Protein AF-A0A8S4AFU6-F1 (afdb_monomer_lite)

Foldseek 3Di:
DDDDWDQDPVRHTDDDDDDFQFADDADPLQPPQWDWPPHRTAFIKIAGNLDDPVVPPDPDDDDDDDDDDDDDDDDPPPPPDGQMWTQHPVRYIPDHGDQHPPLWDFADPQPQADPQKDWAFPPHGTRFGKIFIDGNDPQWFKFFADPVDDLVVVQVQLADATDTDGIWGQHSVSATPPRNNRIDIHRHDDPQQPVLDQDLSCCGVNNPHSVPSDDPVSNPDD

pLDDT: mean 82.72, std 18.64, range [31.73, 98.25]

Organism: NCBI:txid238744

Secondary structure (DSSP, 8-state):
-PPPP-B-TTSPBPPPP-PPPBPPPPPGGGTTSEEESBTBBTT-EEEE----GGGGS----------------------S--SEEEB-TTS-BSS-----TT---BPPPP-S--TTEEEE-TT-SBTT-EEEEEESSTTEEEEE--TT--HHHHHH-TT--PPB--EEEE-TTS-EES-GGGEEEEE---TTTTSSS--TTT-SGGGGGGGGTS-TTTS---

Structure (mmCIF, N/CA/C/O backbone):
data_AF-A0A8S4AFU6-F1
#
_entry.id   AF-A0A8S4AFU6-F1
#
loop_
_atom_site.group_PDB
_atom_site.id
_atom_site.type_symbol
_atom_site.label_atom_id
_atom_site.label_alt_id
_atom_site.label_comp_id
_atom_site.label_asym_id
_atom_site.label_entity_id
_atom_site.label_seq_id
_atom_site.pdbx_PDB_ins_code
_atom_site.Cartn_x
_atom_site.Cartn_y
_atom_site.Cartn_z
_atom_site.occupancy
_atom_site.B_iso_or_equiv
_atom_site.auth_seq_id
_atom_site.auth_comp_id
_atom_site.auth_asym_id
_atom_site.auth_atom_id
_atom_site.pdbx_PDB_model_num
ATOM 1 N N . ARG A 1 1 ? -23.033 -16.352 -12.902 1.00 52.47 1 ARG A N 1
ATOM 2 C CA . ARG A 1 1 ? -21.684 -16.401 -13.514 1.00 52.47 1 ARG A CA 1
ATOM 3 C C . ARG A 1 1 ? -21.626 -17.709 -14.295 1.00 52.47 1 ARG A C 1
ATOM 5 O O . ARG A 1 1 ? -21.849 -18.740 -13.679 1.00 52.47 1 ARG A O 1
ATOM 12 N N . ALA A 1 2 ? -21.491 -17.667 -15.620 1.00 45.56 2 ALA A N 1
ATOM 13 C CA . ALA A 1 2 ? -21.389 -18.871 -16.446 1.00 45.56 2 ALA A CA 1
ATOM 14 C C . ALA A 1 2 ? -19.908 -19.249 -16.570 1.00 45.56 2 ALA A C 1
ATOM 16 O O . ALA A 1 2 ? -19.099 -18.386 -16.909 1.00 45.56 2 ALA A O 1
ATOM 17 N N . PHE A 1 3 ? -19.552 -20.496 -16.259 1.00 60.53 3 PHE A N 1
ATOM 18 C CA . PHE A 1 3 ? -18.209 -21.009 -16.522 1.00 60.53 3 PHE A CA 1
ATOM 19 C C . PHE A 1 3 ? -18.039 -21.157 -18.037 1.00 60.53 3 PHE A C 1
ATOM 21 O O . PHE A 1 3 ? -18.798 -21.882 -18.677 1.00 60.53 3 PHE A O 1
ATOM 28 N N . LYS A 1 4 ? -17.063 -20.449 -18.612 1.00 63.53 4 LYS A N 1
ATOM 29 C CA . LYS A 1 4 ? -16.625 -20.655 -19.995 1.00 63.53 4 LYS A CA 1
ATOM 30 C C . LYS A 1 4 ? -15.391 -21.548 -19.947 1.00 63.53 4 LYS A C 1
ATOM 32 O O . LYS A 1 4 ? -14.409 -21.184 -19.310 1.00 63.53 4 LYS A O 1
ATOM 37 N N . ARG A 1 5 ? -15.461 -22.723 -20.572 1.00 73.25 5 ARG A N 1
ATOM 38 C CA . ARG A 1 5 ? -14.283 -23.561 -20.828 1.00 73.25 5 ARG A CA 1
ATOM 39 C C . ARG A 1 5 ? -13.653 -23.094 -22.138 1.00 73.25 5 ARG A C 1
ATOM 41 O O . ARG A 1 5 ? -14.381 -22.692 -23.044 1.00 73.25 5 ARG A O 1
ATOM 48 N N . GLN A 1 6 ? -12.331 -23.132 -22.228 1.00 77.56 6 GLN A N 1
ATOM 49 C CA . GLN A 1 6 ? -11.594 -22.773 -23.437 1.00 77.56 6 GLN A CA 1
ATOM 50 C C . GLN A 1 6 ? -11.053 -24.050 -24.081 1.00 77.56 6 GLN A C 1
ATOM 52 O O . GLN A 1 6 ? -10.478 -24.895 -23.393 1.00 77.56 6 GLN A O 1
ATOM 57 N N . CYS A 1 7 ? -11.303 -24.202 -25.380 1.00 82.06 7 CYS A N 1
ATOM 58 C CA . CYS A 1 7 ? -10.723 -25.266 -26.189 1.00 82.06 7 CYS A CA 1
ATOM 59 C C . CYS A 1 7 ? -9.364 -24.785 -26.707 1.00 82.06 7 CYS A C 1
ATOM 61 O O . CYS A 1 7 ? -9.240 -23.632 -27.128 1.00 82.06 7 CYS A O 1
ATOM 63 N N . THR A 1 8 ? -8.353 -25.632 -26.592 1.00 81.06 8 THR A N 1
ATOM 64 C CA . THR A 1 8 ? -6.991 -25.388 -27.064 1.00 81.06 8 THR A CA 1
ATOM 65 C C . THR A 1 8 ? -6.864 -25.727 -28.553 1.00 81.06 8 THR A C 1
ATOM 67 O O . THR A 1 8 ? -7.755 -26.339 -29.146 1.00 81.06 8 THR A O 1
ATOM 70 N N . GLU A 1 9 ? -5.757 -25.323 -29.177 1.00 86.31 9 GLU A N 1
ATOM 71 C CA . GLU A 1 9 ? -5.508 -25.540 -30.612 1.00 86.31 9 GLU A CA 1
ATOM 72 C C . GLU A 1 9 ? -5.385 -27.026 -30.993 1.00 86.31 9 GLU A C 1
ATOM 74 O O . GLU A 1 9 ? -5.695 -27.404 -32.119 1.00 86.31 9 GLU A O 1
ATOM 79 N N . ASP A 1 10 ? -5.007 -27.884 -30.044 1.00 89.62 10 ASP A N 1
ATOM 80 C CA . ASP A 1 10 ? -4.943 -29.344 -30.179 1.00 89.62 10 ASP A CA 1
ATOM 81 C C . ASP A 1 10 ? -6.302 -30.043 -29.966 1.00 89.62 10 ASP A C 1
ATOM 83 O O . ASP A 1 10 ? -6.383 -31.270 -29.998 1.00 89.62 10 ASP A O 1
ATOM 87 N N . GLY A 1 11 ? -7.387 -29.285 -29.764 1.00 84.12 11 GLY A N 1
ATOM 88 C CA . GLY A 1 11 ? -8.738 -29.829 -29.596 1.00 84.12 11 GLY A CA 1
ATOM 89 C C . GLY A 1 11 ? -9.020 -30.392 -28.200 1.00 84.12 11 GLY A C 1
ATOM 90 O O . GLY A 1 11 ? -10.067 -31.010 -27.984 1.00 84.12 11 GLY A O 1
ATOM 91 N N . THR A 1 12 ? -8.121 -30.173 -27.239 1.00 88.81 12 THR A N 1
ATOM 92 C CA . THR A 1 12 ? -8.364 -30.489 -25.832 1.00 88.81 12 THR A CA 1
ATOM 93 C C . THR A 1 12 ? -9.050 -29.312 -25.129 1.00 88.81 12 THR A C 1
ATOM 95 O O . THR A 1 12 ? -9.175 -28.203 -25.652 1.00 88.81 12 THR A O 1
ATOM 98 N N . TRP A 1 13 ? -9.630 -29.563 -23.958 1.00 81.50 13 TRP A N 1
ATOM 99 C CA . TRP A 1 13 ? -10.196 -28.499 -23.131 1.00 81.50 13 TRP A CA 1
ATOM 100 C C . TRP A 1 13 ? -9.188 -28.146 -22.055 1.00 81.50 13 TRP A C 1
ATOM 102 O O . TRP A 1 13 ? -8.712 -29.051 -21.371 1.00 81.50 13 TRP A O 1
ATOM 112 N N . LEU A 1 14 ? -8.953 -26.853 -21.826 1.00 80.44 14 LEU A N 1
ATOM 113 C CA . LEU A 1 14 ? -8.236 -26.434 -20.626 1.00 80.44 14 LEU A CA 1
ATOM 114 C C . LEU A 1 14 ? -8.960 -26.985 -19.389 1.00 80.44 14 LEU A C 1
ATOM 116 O O . LEU A 1 14 ? -10.194 -26.885 -19.272 1.00 80.44 14 LEU A O 1
ATOM 120 N N . GLU A 1 15 ? -8.196 -27.598 -18.483 1.00 78.62 15 GLU A N 1
ATOM 121 C CA . GLU A 1 15 ? -8.719 -28.031 -17.192 1.00 78.62 15 GLU A CA 1
ATOM 122 C C . GLU A 1 15 ? -9.262 -26.813 -16.441 1.00 78.62 15 GLU A C 1
ATOM 124 O O . GLU A 1 15 ? -8.607 -25.780 -16.307 1.00 78.62 15 GLU A O 1
ATOM 129 N N . GLY A 1 16 ? -10.512 -26.911 -15.988 1.00 70.50 16 GLY A N 1
ATOM 130 C CA . GLY A 1 16 ? -11.130 -25.844 -15.215 1.00 70.50 16 GLY A CA 1
ATOM 131 C C . GLY A 1 16 ? -10.555 -25.832 -13.805 1.00 70.50 16 GLY A C 1
ATOM 132 O O . GLY A 1 16 ? -10.776 -26.776 -13.052 1.00 70.50 16 GLY A O 1
ATOM 133 N N . ALA A 1 17 ? -9.871 -24.756 -13.430 1.00 72.69 17 ALA A N 1
ATOM 134 C CA . ALA A 1 17 ? -9.444 -24.538 -12.055 1.00 72.69 17 ALA A CA 1
ATOM 135 C C . ALA A 1 17 ? -10.541 -23.818 -11.253 1.00 72.69 17 ALA A C 1
ATOM 137 O O . ALA A 1 17 ? -11.187 -22.885 -11.737 1.00 72.69 17 ALA A O 1
ATOM 138 N N . CYS A 1 18 ? -10.752 -24.246 -10.008 1.00 74.19 18 CYS A N 1
ATOM 139 C CA . CYS A 1 18 ? -11.555 -23.497 -9.048 1.00 74.19 18 CYS A CA 1
ATOM 140 C C . CYS A 1 18 ? -10.643 -22.536 -8.286 1.00 74.19 18 CYS A C 1
ATOM 142 O O . CYS A 1 18 ? -9.893 -22.963 -7.411 1.00 74.19 18 CYS A O 1
ATOM 144 N N . GLU A 1 19 ? -10.724 -21.242 -8.588 1.00 80.50 19 GLU A N 1
ATOM 145 C CA . GLU A 1 19 ? -10.090 -20.223 -7.753 1.00 80.50 19 GLU A CA 1
ATOM 146 C C . GLU A 1 19 ? -10.979 -19.926 -6.535 1.00 80.50 19 GLU A C 1
ATOM 148 O O . GLU A 1 19 ? -12.176 -19.649 -6.700 1.00 80.50 19 GLU A O 1
ATOM 153 N N . PRO A 1 20 ? -10.440 -19.991 -5.302 1.00 85.44 20 PRO A N 1
ATOM 154 C CA . PRO A 1 20 ? -11.195 -19.633 -4.113 1.00 85.44 20 PRO A CA 1
ATOM 155 C C . PRO A 1 20 ? -11.697 -18.194 -4.211 1.00 85.44 20 PRO A C 1
ATOM 157 O O . PRO A 1 20 ? -10.929 -17.276 -4.484 1.00 85.44 20 PRO A O 1
ATOM 160 N N . VAL A 1 21 ? -12.983 -17.978 -3.934 1.00 92.19 21 VAL A N 1
ATOM 161 C CA . VAL A 1 21 ? -13.508 -16.616 -3.814 1.00 92.19 21 VAL A CA 1
ATOM 162 C C . VAL A 1 21 ? -12.888 -15.969 -2.579 1.00 92.19 21 VAL A C 1
ATOM 164 O O . VAL A 1 21 ? -13.035 -16.473 -1.461 1.00 92.19 21 VAL A O 1
ATOM 167 N N . THR A 1 22 ? -12.221 -14.842 -2.787 1.00 95.88 22 THR A N 1
ATOM 168 C CA . THR A 1 22 ? -11.673 -13.992 -1.733 1.00 95.88 22 THR A CA 1
ATOM 169 C C . THR A 1 22 ? -12.226 -12.583 -1.851 1.00 95.88 22 THR A C 1
ATOM 171 O O . THR A 1 22 ? -12.535 -12.124 -2.948 1.00 95.88 22 THR A O 1
ATOM 174 N N . CYS A 1 23 ? -12.328 -11.901 -0.719 1.00 96.81 23 CYS A N 1
ATOM 175 C CA . CYS A 1 23 ? -12.642 -10.485 -0.646 1.00 96.81 23 CYS A CA 1
ATOM 176 C C . CYS A 1 23 ? -11.367 -9.654 -0.473 1.00 96.81 23 CYS A C 1
ATOM 178 O O . CYS A 1 23 ? -10.369 -10.145 0.059 1.00 96.81 23 CYS A O 1
ATOM 180 N N . ASP A 1 24 ? -11.415 -8.385 -0.875 1.00 96.94 24 ASP A N 1
ATOM 181 C CA . ASP A 1 24 ? -10.285 -7.473 -0.689 1.00 96.94 24 ASP A CA 1
ATOM 182 C C . ASP A 1 24 ? -9.994 -7.225 0.801 1.00 96.94 24 ASP A C 1
ATOM 184 O O . ASP A 1 24 ? -10.922 -7.213 1.620 1.00 96.94 24 ASP A O 1
ATOM 188 N N . PRO A 1 25 ? -8.730 -6.985 1.191 1.00 96.44 25 PRO A N 1
ATOM 189 C CA . PRO A 1 25 ? -8.401 -6.604 2.558 1.00 96.44 25 PRO A CA 1
ATOM 190 C C . PRO A 1 25 ? -9.196 -5.360 3.007 1.00 96.44 25 PRO A C 1
ATOM 192 O O . PRO A 1 25 ? -9.329 -4.405 2.239 1.00 96.44 25 PRO A O 1
ATOM 195 N N . PRO A 1 26 ? -9.701 -5.317 4.255 1.00 96.75 26 PRO A N 1
ATOM 196 C CA . PRO A 1 26 ? -10.318 -4.116 4.808 1.00 96.75 26 PRO A CA 1
ATOM 197 C C . PRO A 1 26 ? -9.401 -2.880 4.730 1.00 96.75 26 PRO A C 1
ATOM 199 O O . PRO A 1 26 ? -8.177 -3.033 4.783 1.00 96.75 26 PRO A O 1
ATOM 202 N N . PRO A 1 27 ? -9.966 -1.654 4.686 1.00 96.81 27 PRO A N 1
ATOM 203 C CA . PRO A 1 27 ? -9.189 -0.421 4.596 1.00 96.81 27 PRO A CA 1
ATOM 204 C C . PRO A 1 27 ? -8.079 -0.331 5.645 1.00 96.81 27 PRO A C 1
ATOM 206 O O . PRO A 1 27 ? -8.272 -0.689 6.811 1.00 96.81 27 PRO A O 1
ATOM 209 N N . ALA A 1 28 ? -6.934 0.211 5.236 1.00 97.12 28 ALA A N 1
ATOM 210 C CA . ALA A 1 28 ? -5.709 0.221 6.026 1.00 97.12 28 ALA A CA 1
ATOM 211 C C . ALA A 1 28 ? -5.839 0.934 7.387 1.00 97.12 28 ALA A C 1
ATOM 213 O O . ALA A 1 28 ? -5.165 0.547 8.337 1.00 97.12 28 ALA A O 1
ATOM 214 N N . VAL A 1 29 ? -6.776 1.879 7.545 1.00 97.12 29 VAL A N 1
ATOM 215 C CA . VAL A 1 29 ? -7.115 2.483 8.850 1.00 97.12 29 VAL A CA 1
ATOM 216 C C . VAL A 1 29 ? -7.492 1.442 9.917 1.00 97.12 29 VAL A C 1
ATOM 218 O O . VAL A 1 29 ? -7.263 1.666 11.101 1.00 97.12 29 VAL A O 1
ATOM 221 N N . PHE A 1 30 ? -8.017 0.276 9.535 1.00 96.88 30 PHE A N 1
ATOM 222 C CA . PHE A 1 30 ? -8.369 -0.802 10.466 1.00 96.88 30 PHE A CA 1
ATOM 223 C C . PHE A 1 30 ? -7.256 -1.842 10.648 1.00 96.88 30 PHE A C 1
ATOM 225 O O . PHE A 1 30 ? -7.457 -2.824 11.367 1.00 96.88 30 PHE A O 1
ATOM 232 N N . HIS A 1 31 ? -6.090 -1.661 10.021 1.00 96.62 31 HIS A N 1
ATOM 233 C CA . HIS A 1 31 ? -4.996 -2.623 10.095 1.00 96.62 31 HIS A CA 1
ATOM 234 C C . HIS A 1 31 ? -4.602 -2.919 11.554 1.00 96.62 31 HIS A C 1
ATOM 236 O O . HIS A 1 31 ? -4.502 -2.023 12.394 1.00 96.62 31 HIS A O 1
ATOM 242 N N . GLY A 1 32 ? -4.437 -4.207 11.875 1.00 94.12 32 GLY A N 1
ATOM 243 C CA . GLY A 1 32 ? -4.127 -4.686 13.228 1.00 94.12 32 GLY A CA 1
ATOM 244 C C . GLY A 1 32 ? -5.263 -4.551 14.252 1.00 94.12 32 GLY A C 1
ATOM 245 O O . GLY A 1 32 ? -5.074 -4.903 15.414 1.00 94.12 32 GLY A O 1
ATOM 246 N N . SER A 1 33 ? -6.439 -4.057 13.850 1.00 94.62 33 SER A N 1
ATOM 247 C CA . SER A 1 33 ? -7.572 -3.798 14.750 1.00 94.62 33 SER A CA 1
ATOM 248 C C . SER A 1 33 ? -8.771 -4.718 14.528 1.00 94.62 33 SER A C 1
ATOM 250 O O . SER A 1 33 ? -9.798 -4.544 15.176 1.00 94.62 33 SER A O 1
ATOM 252 N N . TYR A 1 34 ? -8.670 -5.700 13.637 1.00 95.38 34 TYR A N 1
ATOM 253 C CA . TYR A 1 34 ? -9.692 -6.721 13.418 1.00 95.38 34 TYR A CA 1
ATOM 254 C C . TYR A 1 34 ? -9.055 -8.109 13.370 1.00 95.38 34 TYR A C 1
ATOM 256 O O . TYR A 1 34 ? -7.850 -8.251 13.173 1.00 95.38 34 TYR A O 1
ATOM 264 N N . TYR A 1 35 ? -9.882 -9.134 13.521 1.00 96.38 35 TYR A N 1
ATOM 265 C CA . TYR A 1 35 ? -9.513 -10.517 13.238 1.00 96.38 35 TYR A CA 1
ATOM 266 C C . TYR A 1 35 ? -10.570 -11.145 12.337 1.00 96.38 35 TYR A C 1
ATOM 268 O O . TYR A 1 35 ? -11.737 -10.756 12.381 1.00 96.38 35 TYR A O 1
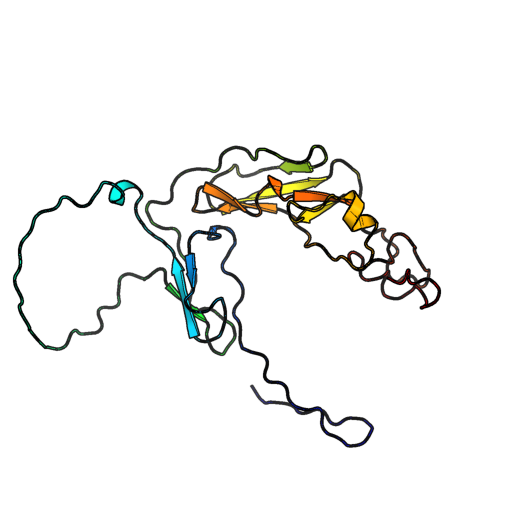ATOM 276 N N . CYS A 1 36 ? -10.167 -12.116 11.525 1.00 96.88 36 CYS A N 1
ATOM 277 C CA . CYS A 1 36 ? -11.057 -12.856 10.639 1.00 96.88 36 CYS A CA 1
ATOM 278 C C . CYS A 1 36 ? -11.008 -14.337 10.981 1.00 96.88 36 CYS A C 1
ATOM 280 O O . CYS A 1 36 ? -9.957 -14.844 11.365 1.00 96.88 36 CYS A O 1
ATOM 282 N N . THR A 1 37 ? -12.138 -15.027 10.838 1.00 97.50 37 THR A N 1
ATOM 283 C CA . THR A 1 37 ? -12.205 -16.469 11.103 1.00 97.50 37 THR A CA 1
ATOM 284 C C . THR A 1 37 ? -11.390 -17.281 10.106 1.00 97.50 37 THR A C 1
ATOM 286 O O . THR A 1 37 ? -10.873 -18.323 10.486 1.00 97.50 37 THR A O 1
ATOM 289 N N . ASP A 1 38 ? -11.276 -16.817 8.854 1.00 96.38 38 ASP A N 1
ATOM 290 C CA . ASP A 1 38 ? -10.549 -17.544 7.815 1.00 96.38 38 ASP A CA 1
ATOM 291 C C . ASP A 1 38 ? -9.900 -16.642 6.746 1.00 96.38 38 ASP A C 1
ATOM 293 O O . ASP A 1 38 ? -10.181 -16.722 5.546 1.00 96.38 38 ASP A O 1
ATOM 297 N N . GLY A 1 39 ? -9.065 -15.697 7.192 1.00 96.06 39 GLY A N 1
ATOM 298 C CA . GLY A 1 39 ? -8.498 -14.671 6.311 1.00 96.06 39 GLY A CA 1
ATOM 299 C C . GLY A 1 39 ? -9.604 -13.912 5.569 1.00 96.06 39 GLY A C 1
ATOM 300 O O . GLY A 1 39 ? -10.618 -13.550 6.171 1.00 96.06 39 GLY A O 1
ATOM 301 N N . PHE A 1 40 ? -9.443 -13.713 4.261 1.00 97.00 40 PHE A N 1
ATOM 302 C CA . PHE A 1 40 ? -10.447 -13.050 3.417 1.00 97.00 40 PHE A CA 1
ATOM 303 C C . PHE A 1 40 ? -11.192 -14.009 2.485 1.00 97.00 40 PHE A C 1
ATOM 305 O O . PHE A 1 40 ? -11.744 -13.579 1.477 1.00 97.00 40 PHE A O 1
ATOM 312 N N . ARG A 1 41 ? -11.197 -15.312 2.786 1.00 95.81 41 ARG A N 1
ATOM 313 C CA . ARG A 1 41 ? -11.885 -16.310 1.957 1.00 95.81 41 ARG A CA 1
ATOM 314 C C . ARG A 1 41 ? -13.401 -16.233 2.110 1.00 95.81 41 ARG A C 1
ATOM 316 O O . ARG A 1 41 ? -13.916 -15.652 3.065 1.00 95.81 41 ARG A O 1
ATOM 323 N N . PHE A 1 42 ? -14.110 -16.839 1.163 1.00 95.44 42 PHE A N 1
ATOM 324 C CA . PHE A 1 42 ? -15.561 -16.994 1.184 1.00 95.44 42 PHE A CA 1
ATOM 325 C C . PHE A 1 42 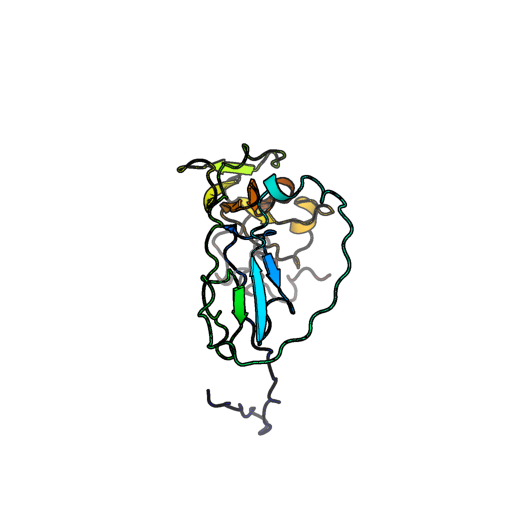? -16.093 -17.440 2.557 1.00 95.44 42 PHE A C 1
ATOM 327 O O . PHE A 1 42 ? -15.537 -18.330 3.192 1.00 95.44 42 PHE A O 1
ATOM 334 N N . ASP A 1 43 ? -17.177 -16.798 2.995 1.00 95.94 43 ASP A N 1
ATOM 335 C CA . ASP A 1 43 ? -17.859 -16.982 4.285 1.00 95.94 43 ASP A CA 1
ATOM 336 C C . ASP A 1 43 ? -17.021 -16.642 5.536 1.00 95.94 43 ASP A C 1
ATOM 338 O O . ASP A 1 43 ? -17.546 -16.666 6.651 1.00 95.94 43 ASP A O 1
ATOM 342 N N . SER A 1 44 ? -15.762 -16.204 5.378 1.00 97.12 44 SER A N 1
ATOM 343 C CA . SER A 1 44 ? -14.970 -15.652 6.482 1.00 97.12 44 SER A CA 1
ATOM 344 C C . SER A 1 44 ? -15.684 -14.452 7.101 1.00 97.12 44 SER A C 1
ATOM 346 O O . SER A 1 44 ? -16.175 -13.566 6.393 1.00 97.12 44 SER A O 1
ATOM 348 N N . VAL A 1 45 ? -15.739 -14.416 8.434 1.00 97.31 45 VAL A N 1
ATOM 349 C CA . VAL A 1 45 ? -16.314 -13.315 9.208 1.00 97.31 45 VAL A CA 1
ATOM 350 C C . VAL A 1 45 ? -15.190 -12.551 9.893 1.00 97.31 45 VAL A C 1
ATOM 352 O O . VAL A 1 45 ? -14.560 -13.061 10.821 1.00 97.31 45 VAL A O 1
ATOM 355 N N . CYS A 1 46 ? -14.974 -11.308 9.473 1.00 97.31 46 CYS A N 1
ATOM 356 C CA . CYS A 1 46 ? -14.041 -10.389 10.110 1.00 97.31 46 CYS A CA 1
ATOM 357 C C . CYS A 1 46 ? -14.761 -9.524 11.141 1.00 97.31 46 CYS A C 1
ATOM 359 O O . CYS A 1 46 ? -15.811 -8.959 10.843 1.00 97.31 46 CYS A O 1
ATOM 361 N N . ARG A 1 47 ? -14.199 -9.398 12.345 1.00 96.06 47 ARG A N 1
ATOM 362 C CA . ARG A 1 47 ? -14.734 -8.580 13.441 1.00 96.06 47 ARG A CA 1
ATOM 363 C C . ARG A 1 47 ? -13.715 -7.544 13.881 1.00 96.06 47 ARG A C 1
ATOM 365 O O . ARG A 1 47 ? -12.568 -7.884 14.163 1.00 96.06 47 ARG A O 1
ATOM 372 N N . LEU A 1 48 ? -14.152 -6.293 13.967 1.00 94.38 48 LEU A N 1
ATOM 373 C CA . LEU A 1 48 ? -13.356 -5.204 14.512 1.00 94.38 48 LEU A CA 1
ATOM 374 C C . LEU A 1 48 ? -13.301 -5.318 16.037 1.00 94.38 48 LEU A C 1
ATOM 376 O O . LEU A 1 48 ? -14.325 -5.484 16.706 1.00 94.38 48 LEU A O 1
ATOM 380 N N . ASN A 1 49 ? -12.106 -5.177 16.590 1.00 91.81 49 ASN A N 1
ATOM 381 C CA . ASN A 1 49 ? -11.873 -5.186 18.022 1.00 91.81 49 ASN A CA 1
ATOM 382 C C . ASN A 1 49 ? -12.223 -3.822 18.611 1.00 91.81 49 ASN A C 1
ATOM 384 O O . ASN A 1 49 ? -11.370 -2.944 18.733 1.00 91.81 49 ASN A O 1
ATOM 388 N N . CYS A 1 50 ? -13.487 -3.671 19.014 1.00 87.31 50 CYS A N 1
ATOM 389 C CA . CYS A 1 50 ? -13.958 -2.494 19.735 1.00 87.31 50 CYS A CA 1
ATOM 390 C C . CYS A 1 50 ? -13.850 -2.616 21.275 1.00 87.31 50 CYS A C 1
ATOM 392 O O . CYS A 1 50 ? -14.740 -2.175 22.006 1.00 87.31 50 CYS A O 1
ATOM 394 N N . SER A 1 51 ? -12.748 -3.171 21.791 1.00 74.56 51 SER A N 1
ATOM 395 C CA . SER A 1 51 ? -12.490 -3.207 23.236 1.00 74.56 51 SER A CA 1
ATOM 396 C C . SER A 1 51 ? -12.126 -1.819 23.777 1.00 74.56 51 SER A C 1
ATOM 398 O O . SER A 1 51 ? -11.077 -1.265 23.443 1.00 74.56 51 SER A O 1
ATOM 400 N N . ASN A 1 52 ? -12.975 -1.267 24.648 1.00 63.09 52 ASN A N 1
ATOM 401 C CA . ASN A 1 52 ? -12.709 -0.017 25.357 1.00 63.09 52 ASN A CA 1
ATOM 402 C C . ASN A 1 52 ? -11.409 -0.156 26.183 1.00 63.09 52 ASN A C 1
ATOM 404 O O . ASN A 1 52 ? -11.326 -1.087 26.992 1.00 63.09 52 ASN A O 1
ATOM 408 N N . PRO A 1 53 ? -10.406 0.733 26.049 1.00 54.47 53 PRO A N 1
ATOM 409 C CA . PRO A 1 53 ? -9.203 0.692 26.884 1.00 54.47 53 PRO A CA 1
ATOM 410 C C . PRO A 1 53 ? -9.505 0.778 28.393 1.00 54.47 53 PRO A C 1
ATOM 412 O O . PRO A 1 53 ? -8.741 0.231 29.183 1.00 54.47 53 PRO A O 1
ATOM 415 N N . ALA A 1 54 ? -10.650 1.345 28.799 1.00 53.78 54 ALA A N 1
ATOM 416 C CA . ALA A 1 54 ? -11.106 1.363 30.195 1.00 53.78 54 ALA A CA 1
ATOM 417 C C . ALA A 1 54 ? -11.645 0.009 30.715 1.00 53.78 54 ALA A C 1
ATOM 419 O O . ALA A 1 54 ? -11.887 -0.142 31.906 1.00 53.78 54 ALA A O 1
ATOM 420 N N . SER A 1 55 ? -11.832 -0.993 29.847 1.00 52.62 55 SER A N 1
ATOM 421 C CA . SER A 1 55 ? -12.256 -2.350 30.247 1.00 52.62 55 SER A CA 1
ATOM 422 C C . SER A 1 55 ? -11.088 -3.287 30.584 1.00 52.62 55 SER A C 1
ATOM 424 O O . SER A 1 55 ? -11.313 -4.438 30.944 1.00 52.62 55 SER A O 1
ATOM 426 N N . LYS A 1 56 ? -9.836 -2.806 30.485 1.00 48.38 56 LYS A N 1
ATOM 427 C CA . LYS A 1 56 ? -8.633 -3.562 30.882 1.00 48.38 56 LYS A CA 1
ATOM 428 C C . LYS A 1 56 ? -8.275 -3.433 32.367 1.00 48.38 56 LYS A C 1
ATOM 430 O O . LYS A 1 56 ? -7.315 -4.061 32.805 1.00 48.38 56 LYS A O 1
ATOM 435 N N . THR A 1 57 ? -9.030 -2.669 33.154 1.00 42.34 57 THR A N 1
ATOM 436 C CA . THR A 1 57 ? -8.992 -2.795 34.617 1.00 42.34 57 THR A CA 1
ATOM 437 C C . THR A 1 57 ? -9.692 -4.090 35.013 1.00 42.34 57 THR A C 1
ATOM 439 O O . THR A 1 57 ? -10.858 -4.291 34.691 1.00 42.34 57 THR A O 1
ATOM 442 N N . ALA A 1 58 ? -8.906 -4.968 35.636 1.00 39.72 58 ALA A N 1
ATOM 443 C CA . ALA A 1 58 ? -9.189 -6.340 36.041 1.00 39.72 58 ALA A CA 1
ATOM 444 C C . ALA A 1 58 ? -10.656 -6.649 36.415 1.00 39.72 58 ALA A C 1
ATOM 446 O O . ALA A 1 58 ? -11.297 -5.845 37.096 1.00 39.72 58 ALA A O 1
ATOM 447 N N . PRO A 1 59 ? -11.179 -7.844 36.072 1.00 41.09 59 PRO A N 1
ATOM 448 C CA . PRO A 1 59 ? -12.419 -8.311 36.667 1.00 41.09 59 PRO A CA 1
ATOM 449 C C . PRO A 1 59 ? -12.210 -8.469 38.177 1.00 41.09 59 PRO A C 1
ATOM 451 O O . PRO A 1 59 ? -11.391 -9.271 38.627 1.00 41.09 59 PRO A O 1
ATOM 454 N N . ALA A 1 60 ? -12.956 -7.686 38.956 1.00 37.38 60 ALA A N 1
ATOM 455 C CA . ALA A 1 60 ? -13.165 -7.953 40.367 1.00 37.38 60 ALA A CA 1
ATOM 456 C C . ALA A 1 60 ? -13.770 -9.357 40.496 1.00 37.38 60 ALA A C 1
ATOM 458 O O . ALA A 1 60 ? -14.845 -9.637 39.964 1.00 37.38 60 ALA A O 1
ATOM 459 N N . ALA A 1 61 ? -13.051 -10.249 41.172 1.00 35.94 61 ALA A N 1
ATOM 460 C CA . ALA A 1 61 ? -13.569 -11.539 41.574 1.00 35.94 61 ALA A CA 1
ATOM 461 C C . ALA A 1 61 ? -14.685 -11.323 42.606 1.00 35.94 61 ALA A C 1
ATOM 463 O O . ALA A 1 61 ? -14.417 -11.034 43.769 1.00 35.94 61 ALA A O 1
ATOM 464 N N . THR A 1 62 ? -15.936 -11.490 42.192 1.00 34.00 62 THR A N 1
ATOM 465 C CA . THR A 1 62 ? -17.040 -11.803 43.099 1.00 34.00 62 THR A CA 1
ATOM 466 C C . THR A 1 62 ? -17.697 -13.088 42.619 1.00 34.00 62 THR A C 1
ATOM 468 O O . THR A 1 62 ? -18.272 -13.171 41.536 1.00 34.00 62 THR A O 1
ATOM 471 N N . GLY A 1 63 ? -17.518 -14.138 43.421 1.00 35.22 63 GLY A N 1
ATOM 472 C CA . GLY A 1 63 ? -18.144 -15.434 43.216 1.00 35.22 63 GLY A CA 1
ATOM 473 C C . GLY A 1 63 ? -19.660 -15.369 43.402 1.00 35.22 63 GLY A C 1
ATOM 474 O O . GLY A 1 63 ? -20.171 -14.593 44.206 1.00 35.22 63 GLY A O 1
ATOM 475 N N . GLY A 1 64 ? -20.367 -16.223 42.667 1.00 31.73 64 GLY A N 1
ATOM 476 C CA . GLY A 1 64 ? -21.810 -16.402 42.792 1.00 31.73 64 GLY A CA 1
ATOM 477 C C . GLY A 1 64 ? -22.342 -17.361 41.734 1.00 31.73 64 GLY A C 1
ATOM 478 O O . GLY A 1 64 ? -22.639 -16.961 40.615 1.00 31.73 64 GLY A O 1
ATOM 479 N N . SER A 1 65 ? -22.426 -18.639 42.094 1.00 40.44 65 SER A N 1
ATOM 480 C CA . SER A 1 65 ? -23.056 -19.702 41.309 1.00 40.44 65 SER A CA 1
ATOM 481 C C . SER A 1 65 ? -24.581 -19.552 41.311 1.00 40.44 65 SER A C 1
ATOM 483 O O . SER A 1 65 ? -25.150 -19.378 42.384 1.00 40.44 65 SER A O 1
ATOM 485 N N . ALA A 1 66 ? -25.238 -19.679 40.151 1.00 34.66 66 ALA A N 1
ATOM 486 C CA . ALA A 1 66 ? -26.574 -20.279 40.035 1.00 34.66 66 ALA A CA 1
ATOM 487 C C . ALA A 1 66 ? -26.971 -20.508 38.565 1.00 34.66 66 ALA A C 1
ATOM 489 O O . ALA A 1 66 ? -27.114 -19.577 37.774 1.00 34.66 66 ALA A O 1
ATOM 490 N N . HIS A 1 67 ? -27.217 -21.774 38.231 1.00 42.22 67 HIS A N 1
ATOM 491 C CA . HIS A 1 67 ? -27.944 -22.203 37.041 1.00 42.22 67 HIS A CA 1
ATOM 492 C C . HIS A 1 67 ? -29.389 -21.691 37.051 1.00 42.22 67 HIS A C 1
ATOM 494 O O . HIS A 1 67 ? -30.120 -21.943 38.004 1.00 42.22 67 HIS A O 1
ATOM 500 N N . THR A 1 68 ? -29.852 -21.121 35.936 1.00 36.38 68 THR A N 1
ATOM 501 C CA . THR A 1 68 ? -31.265 -21.212 35.536 1.00 36.38 68 THR A CA 1
ATOM 502 C C . THR A 1 68 ? -31.376 -21.418 34.026 1.00 36.38 68 THR A C 1
ATOM 504 O O . THR A 1 68 ? -30.844 -20.657 33.223 1.00 36.38 68 THR A O 1
ATOM 507 N N . VAL A 1 69 ? -32.064 -22.493 33.641 1.00 42.06 69 VAL A N 1
ATOM 508 C CA . VAL A 1 69 ? -32.496 -22.779 32.270 1.00 42.06 69 VAL A CA 1
ATOM 509 C C . VAL A 1 69 ? -33.842 -22.090 32.051 1.00 42.06 69 VAL A C 1
ATOM 511 O O . VAL A 1 69 ? -34.779 -22.344 32.805 1.00 42.06 69 VAL A O 1
ATOM 514 N N . ARG A 1 70 ? -33.971 -21.274 30.997 1.00 39.91 70 ARG A N 1
ATOM 515 C CA . ARG A 1 70 ? -35.263 -20.948 30.370 1.00 39.91 70 ARG A CA 1
ATOM 516 C C . ARG A 1 70 ? -35.114 -20.849 28.850 1.00 39.91 70 ARG A C 1
ATOM 518 O O . ARG A 1 70 ? -34.403 -19.992 28.337 1.00 39.91 70 ARG A O 1
ATOM 525 N N . LEU A 1 71 ? -35.807 -21.751 28.157 1.00 45.50 71 LEU A N 1
ATOM 526 C CA . LEU A 1 71 ? -36.163 -21.662 26.740 1.00 45.50 71 LEU A CA 1
ATOM 527 C C . LEU A 1 71 ? -37.174 -20.523 26.534 1.00 45.50 71 LEU A C 1
ATOM 529 O O . LEU A 1 71 ? -38.014 -20.316 27.408 1.00 45.50 71 LEU A O 1
ATOM 533 N N . LEU A 1 72 ? -37.107 -19.847 25.378 1.00 40.25 72 LEU A N 1
ATOM 534 C CA . LEU A 1 72 ? -38.221 -19.490 24.472 1.00 40.25 72 LEU A CA 1
ATOM 535 C C . LEU A 1 72 ? -37.842 -18.289 23.583 1.00 40.25 72 LEU A C 1
ATOM 537 O O . LEU A 1 72 ? -37.467 -17.231 24.077 1.00 40.25 72 LEU A O 1
ATOM 541 N N . ASN A 1 73 ? -37.962 -18.493 22.266 1.00 46.31 73 ASN A N 1
ATOM 542 C CA . ASN A 1 73 ? -38.139 -17.509 21.192 1.00 46.31 73 ASN A CA 1
ATOM 543 C C . ASN A 1 73 ? -37.713 -16.062 21.489 1.00 46.31 73 ASN A C 1
ATOM 545 O O . ASN A 1 73 ? -38.518 -15.233 21.912 1.00 46.31 73 ASN A O 1
ATOM 549 N N . ALA A 1 74 ? -36.474 -15.724 21.131 1.00 43.84 74 ALA A N 1
ATOM 550 C CA . ALA A 1 74 ? -36.122 -14.335 20.878 1.00 43.84 74 ALA A CA 1
ATOM 551 C C . ALA A 1 74 ? -36.547 -13.977 19.439 1.00 43.84 74 ALA A C 1
ATOM 553 O O . ALA A 1 74 ? -36.093 -14.639 18.500 1.00 43.84 74 ALA A O 1
ATOM 554 N N . PRO A 1 75 ? -37.371 -12.933 19.225 1.00 40.81 75 PRO A N 1
ATOM 555 C CA . PRO A 1 75 ? -37.459 -12.308 17.912 1.00 40.81 75 PRO A CA 1
ATOM 556 C C . PRO A 1 75 ? -36.049 -11.868 17.519 1.00 40.81 75 PRO A C 1
ATOM 558 O O . PRO A 1 75 ? -35.268 -11.498 18.401 1.00 40.81 75 PRO A O 1
ATOM 561 N N . CYS A 1 76 ? -35.714 -11.893 16.226 1.00 44.88 76 CYS A N 1
ATOM 562 C CA . CYS A 1 76 ? -34.476 -11.311 15.720 1.00 44.88 76 CYS A CA 1
ATOM 563 C C . CYS A 1 76 ? -34.414 -9.833 16.133 1.00 44.88 76 CYS A C 1
ATOM 565 O O . CYS A 1 76 ? -34.842 -8.951 15.391 1.00 44.88 76 CYS A O 1
ATOM 567 N N . LYS A 1 77 ? -33.880 -9.546 17.326 1.00 40.12 77 LYS A N 1
ATOM 568 C CA . LYS A 1 77 ? -33.396 -8.222 17.667 1.00 40.12 77 LYS A CA 1
ATOM 569 C C . LYS A 1 77 ? -32.285 -7.984 16.670 1.00 40.12 77 LYS A C 1
ATOM 571 O O . LYS A 1 77 ? -31.219 -8.588 16.773 1.00 40.12 77 LYS A O 1
ATOM 576 N N . GLN A 1 78 ? -32.586 -7.166 15.667 1.00 49.44 78 GLN A N 1
ATOM 577 C CA . GLN A 1 78 ? -31.588 -6.521 14.841 1.00 49.44 78 GLN A CA 1
ATOM 578 C C . GLN A 1 78 ? -30.574 -5.914 15.807 1.00 49.44 78 GLN A C 1
ATOM 580 O O . GLN A 1 78 ? -30.859 -4.946 16.512 1.00 49.44 78 GLN A O 1
ATOM 585 N N . GLY A 1 79 ? -29.443 -6.604 15.946 1.00 38.03 79 GLY A N 1
ATOM 586 C CA . GLY A 1 79 ? -28.372 -6.184 16.820 1.00 38.03 79 GLY A CA 1
ATOM 587 C C . GLY A 1 79 ? -27.919 -4.814 16.355 1.00 38.03 79 GLY A C 1
ATOM 588 O O . GLY A 1 79 ? -27.687 -4.612 15.163 1.00 38.03 79 GLY A O 1
ATOM 589 N N . SER A 1 80 ? -27.814 -3.886 17.303 1.00 44.00 80 SER A N 1
ATOM 590 C CA . SER A 1 80 ? -26.975 -2.697 17.181 1.00 44.00 80 SER A CA 1
ATOM 591 C C . SER A 1 80 ? -25.744 -3.047 16.338 1.00 44.00 80 SER A C 1
ATOM 593 O O . SER A 1 80 ? -25.023 -3.979 16.699 1.00 44.00 80 SER A O 1
ATOM 595 N N . GLY A 1 81 ? -25.608 -2.411 15.167 1.00 52.12 81 GLY A N 1
ATOM 596 C CA . GLY A 1 81 ? -24.778 -2.877 14.053 1.00 52.12 81 GLY A CA 1
ATOM 597 C C . GLY A 1 81 ? -23.422 -3.413 14.504 1.00 52.12 81 GLY A C 1
ATOM 598 O O . GLY A 1 81 ? -22.532 -2.649 14.869 1.00 52.12 81 GLY A O 1
ATOM 599 N N . SER A 1 82 ? -23.270 -4.738 14.503 1.00 68.88 82 SER A N 1
ATOM 600 C CA . SER A 1 82 ? -22.011 -5.370 14.880 1.00 68.88 82 SER A CA 1
ATOM 601 C C . SER A 1 82 ? -20.940 -4.937 13.883 1.00 68.88 82 SER A C 1
ATOM 603 O O . SER A 1 82 ? -21.178 -5.063 12.682 1.00 68.88 82 SER A O 1
ATOM 605 N N . ASN A 1 83 ? -19.770 -4.474 14.344 1.00 88.19 83 ASN A N 1
ATOM 606 C CA . ASN A 1 83 ? -18.593 -4.247 13.493 1.00 88.19 83 ASN A CA 1
ATOM 607 C C . ASN A 1 83 ? -18.026 -5.590 12.998 1.00 88.19 83 ASN A C 1
ATOM 609 O O . ASN A 1 83 ? -16.922 -5.999 13.350 1.00 88.19 83 ASN A O 1
ATOM 613 N N . ALA A 1 84 ? -18.839 -6.304 12.229 1.00 95.12 84 ALA A N 1
ATOM 614 C CA . ALA A 1 84 ? -18.595 -7.617 11.685 1.00 95.12 84 ALA A CA 1
ATOM 615 C C . ALA A 1 84 ? -19.007 -7.612 10.213 1.00 95.12 84 ALA A C 1
ATOM 617 O O . ALA A 1 84 ? -20.119 -7.210 9.868 1.00 95.12 84 ALA A O 1
ATOM 618 N N . ILE A 1 85 ? -18.108 -8.072 9.355 1.00 96.25 85 ILE A N 1
ATOM 619 C CA . ILE A 1 85 ? -18.317 -8.179 7.913 1.00 96.25 85 ILE A CA 1
ATOM 620 C C . ILE A 1 85 ? -18.056 -9.621 7.491 1.00 96.25 85 ILE A C 1
ATOM 622 O O . ILE A 1 85 ? -17.199 -10.292 8.061 1.00 96.25 85 ILE A O 1
ATOM 626 N N . ARG A 1 86 ? -18.811 -10.114 6.512 1.00 97.25 86 ARG A N 1
ATOM 627 C CA . ARG A 1 86 ? -18.684 -11.472 5.979 1.00 97.25 86 ARG A CA 1
ATOM 628 C C . ARG A 1 86 ? -18.347 -11.435 4.496 1.00 97.25 86 ARG A C 1
ATOM 630 O O . ARG A 1 86 ? -18.954 -10.650 3.765 1.00 97.25 86 ARG A O 1
ATOM 637 N N . CYS A 1 87 ? -17.413 -12.276 4.061 1.00 97.50 87 CYS A N 1
ATOM 638 C CA . CYS A 1 87 ? -17.052 -12.375 2.653 1.00 97.50 87 CYS A CA 1
ATOM 639 C C . CYS A 1 87 ? -18.101 -13.188 1.888 1.00 97.50 87 CYS A C 1
ATOM 641 O O . CYS A 1 87 ? -18.410 -14.324 2.249 1.00 97.50 87 CYS A O 1
ATOM 643 N N . ARG A 1 88 ? -18.691 -12.605 0.844 1.00 96.19 88 ARG A N 1
ATOM 644 C CA . ARG A 1 88 ? -19.750 -13.248 0.058 1.00 96.19 88 ARG A CA 1
ATOM 645 C C . ARG A 1 88 ? -19.196 -13.940 -1.187 1.00 96.19 88 ARG A C 1
ATOM 647 O O . ARG A 1 88 ? -18.064 -13.734 -1.605 1.00 96.19 88 ARG A O 1
ATOM 654 N N . LYS A 1 89 ? -20.058 -14.734 -1.830 1.00 93.12 89 LYS A N 1
ATOM 655 C CA . LYS A 1 89 ? -19.768 -15.463 -3.080 1.00 93.12 89 LYS A CA 1
ATOM 656 C C . LYS A 1 89 ? -19.438 -14.570 -4.285 1.00 93.12 89 LYS A C 1
ATOM 658 O O . LYS A 1 89 ? -18.982 -15.076 -5.302 1.00 93.12 89 LYS A O 1
ATOM 663 N N . ASP A 1 90 ? -19.747 -13.277 -4.205 1.00 93.25 90 ASP A N 1
ATOM 664 C CA . ASP A 1 90 ? -19.448 -12.276 -5.234 1.00 93.25 90 ASP A CA 1
ATOM 665 C C . ASP A 1 90 ? -18.067 -11.624 -5.042 1.00 93.25 90 ASP A C 1
ATOM 667 O O . ASP A 1 90 ? -17.706 -10.776 -5.849 1.00 93.25 90 ASP A O 1
ATOM 671 N N . GLY A 1 91 ? -17.305 -12.014 -4.011 1.00 93.88 91 GLY A N 1
ATOM 672 C CA . GLY A 1 91 ? -16.009 -11.413 -3.679 1.00 93.88 91 GLY A CA 1
ATOM 673 C C . GLY A 1 91 ? -16.117 -10.108 -2.887 1.00 93.88 91 GLY A C 1
ATOM 674 O O . GLY A 1 91 ? -15.108 -9.459 -2.642 1.00 93.88 91 GLY A O 1
ATOM 675 N N . ASN A 1 92 ? -17.320 -9.724 -2.446 1.00 96.44 92 ASN A N 1
ATOM 676 C CA . ASN A 1 92 ? -17.541 -8.489 -1.699 1.00 96.44 92 ASN A CA 1
ATOM 677 C C . ASN A 1 92 ? -17.937 -8.752 -0.240 1.00 96.44 92 ASN A C 1
ATOM 679 O O . ASN A 1 92 ? -18.609 -9.730 0.101 1.00 96.44 92 ASN A O 1
ATOM 683 N N . TRP A 1 93 ? -17.589 -7.816 0.641 1.00 96.81 93 TRP A N 1
ATOM 684 C CA . TRP A 1 93 ? -17.999 -7.840 2.045 1.00 96.81 93 TRP A CA 1
ATOM 685 C C . TRP A 1 93 ? -19.474 -7.464 2.224 1.00 96.81 93 TRP A C 1
ATOM 687 O O . TRP A 1 93 ? -19.991 -6.588 1.528 1.00 96.81 93 TRP A O 1
ATOM 697 N N . THR A 1 94 ? -20.166 -8.073 3.199 1.00 96.38 94 THR A N 1
ATOM 698 C CA . THR A 1 94 ? -21.539 -7.692 3.625 1.00 96.38 94 THR A CA 1
ATOM 699 C C . THR A 1 94 ? -21.689 -6.239 4.063 1.00 96.38 94 THR A C 1
ATOM 701 O O . THR A 1 94 ? -22.810 -5.747 4.126 1.00 96.38 94 THR A O 1
ATOM 704 N N . GLY A 1 95 ? -20.587 -5.554 4.352 1.00 94.12 95 GLY A N 1
ATOM 705 C CA . GLY A 1 95 ? -20.565 -4.141 4.689 1.00 94.12 95 GLY A CA 1
ATOM 706 C C . GLY A 1 95 ? -19.136 -3.656 4.888 1.00 94.12 95 GLY A C 1
ATOM 707 O O . GLY A 1 95 ? -18.184 -4.304 4.458 1.00 94.12 95 GLY A O 1
ATOM 708 N N . SER A 1 96 ? -18.997 -2.533 5.580 1.00 93.50 96 SER A N 1
ATOM 709 C CA . SER A 1 96 ? -17.719 -1.938 5.959 1.00 93.50 96 SER A CA 1
ATOM 710 C C . SER A 1 96 ? -17.626 -1.781 7.474 1.00 93.50 96 SER A C 1
ATOM 712 O O . SER A 1 96 ? -18.636 -1.654 8.173 1.00 93.50 96 SER A O 1
ATOM 714 N N . PHE A 1 97 ? -16.400 -1.783 7.992 1.00 94.75 97 PHE A N 1
ATOM 715 C CA . PHE A 1 97 ? -16.163 -1.416 9.381 1.00 94.75 97 PHE A CA 1
ATOM 716 C C . PHE A 1 97 ? -16.462 0.060 9.616 1.00 94.75 97 PHE A C 1
ATOM 718 O O . PHE A 1 97 ? -16.236 0.911 8.753 1.00 94.75 97 PHE A O 1
ATOM 725 N N . ARG A 1 98 ? -16.937 0.361 10.822 1.00 92.00 98 ARG A N 1
ATOM 726 C CA . ARG A 1 98 ? -17.070 1.724 11.325 1.00 92.00 98 ARG A CA 1
ATOM 727 C C . ARG A 1 98 ? -16.089 1.909 12.469 1.00 92.00 98 ARG A C 1
ATOM 729 O O . ARG A 1 98 ? -15.864 0.985 13.249 1.00 92.00 98 ARG A O 1
ATOM 736 N N . LEU A 1 99 ? -15.520 3.107 12.570 1.00 91.44 99 LEU A N 1
ATOM 737 C CA . LEU A 1 99 ? -14.691 3.473 13.713 1.00 91.44 99 LEU A CA 1
ATOM 738 C C . LEU A 1 99 ? -15.475 3.259 15.015 1.00 91.44 99 LEU A C 1
ATOM 740 O O . LEU A 1 99 ? -16.666 3.573 15.098 1.00 91.44 99 LEU A O 1
ATOM 744 N N . CYS A 1 100 ? -14.817 2.691 16.025 1.00 90.25 100 CYS A N 1
ATOM 745 C CA . CYS A 1 100 ? -15.428 2.496 17.334 1.00 90.25 100 CYS A CA 1
ATOM 746 C C . CYS A 1 100 ? -15.702 3.867 17.977 1.00 90.25 100 CYS A C 1
ATOM 748 O O . CYS A 1 100 ? -14.880 4.769 17.881 1.00 90.25 100 CYS A O 1
ATOM 750 N N . SER A 1 101 ? -16.803 4.043 18.710 1.00 88.44 101 SER A N 1
ATOM 751 C CA . SER A 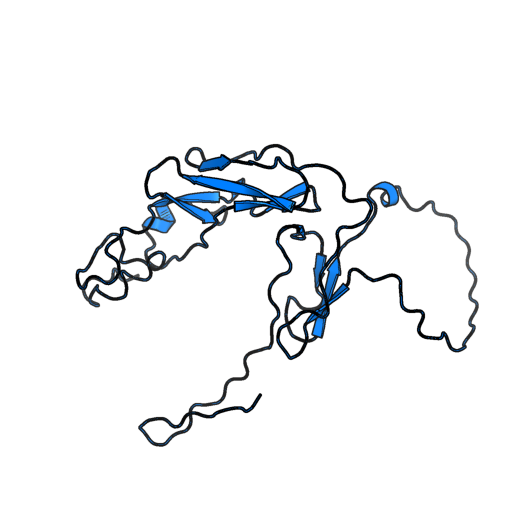1 101 ? -17.182 5.363 19.256 1.00 88.44 101 SER A CA 1
ATOM 752 C C . SER A 1 101 ? -16.124 6.021 20.159 1.00 88.44 101 SER A C 1
ATOM 754 O O . SER A 1 101 ? -16.122 7.237 20.338 1.00 88.44 101 SER A O 1
ATOM 756 N N . TYR A 1 102 ? -15.231 5.224 20.748 1.00 83.31 102 TYR A N 1
ATOM 757 C CA . TYR A 1 102 ? -14.156 5.685 21.627 1.00 83.31 102 TYR A CA 1
ATOM 758 C C . TYR A 1 102 ? -12.796 5.816 20.916 1.00 83.31 102 TYR A C 1
ATOM 760 O O . TYR A 1 102 ? -11.828 6.216 21.561 1.00 83.31 102 TYR A O 1
ATOM 768 N N . SER A 1 103 ? -12.682 5.480 19.623 1.00 85.50 103 SER A N 1
ATOM 769 C CA . SER A 1 103 ? -11.429 5.656 18.886 1.00 85.50 103 SER A CA 1
ATOM 770 C C . SER A 1 103 ? -11.180 7.149 18.676 1.00 85.50 103 SER A C 1
ATOM 772 O O . SER A 1 103 ? -11.773 7.775 17.798 1.00 85.50 103 SER A O 1
ATOM 774 N N . LYS A 1 104 ? -10.335 7.722 19.532 1.00 90.62 104 LYS A N 1
ATOM 775 C CA . LYS A 1 104 ? -9.919 9.124 19.522 1.00 90.62 104 LYS A CA 1
ATOM 776 C C . LYS A 1 104 ? -8.404 9.194 19.649 1.00 90.62 104 LYS A C 1
ATOM 778 O O . LYS A 1 104 ? -7.793 8.318 20.257 1.00 90.62 104 LYS A O 1
ATOM 783 N N . GLY A 1 105 ? -7.826 10.266 19.125 1.00 92.94 105 GLY A N 1
ATOM 784 C CA . GLY A 1 105 ? -6.393 10.524 19.182 1.00 92.94 105 GLY A CA 1
ATOM 785 C C . GLY A 1 105 ? -5.779 10.668 17.797 1.00 92.94 105 GLY A C 1
ATOM 786 O O . GLY A 1 105 ? -6.474 10.703 16.781 1.00 92.94 105 GLY A O 1
ATOM 787 N N . GLN A 1 106 ? -4.460 10.768 17.795 1.00 96.94 106 GLN A N 1
ATOM 788 C CA . GLN A 1 106 ? -3.635 10.925 16.608 1.00 96.94 106 GLN A CA 1
ATOM 789 C C . GLN A 1 106 ? -2.374 10.088 16.771 1.00 96.94 106 GLN A C 1
ATOM 791 O O . GLN A 1 106 ? -1.924 9.848 17.896 1.00 96.94 106 GLN A O 1
ATOM 796 N N . CYS A 1 107 ? -1.817 9.636 15.658 1.00 97.06 107 CYS A N 1
ATOM 797 C CA . CYS A 1 107 ? -0.529 8.976 15.664 1.00 97.06 107 CYS A CA 1
ATOM 798 C C . CYS A 1 107 ? 0.557 9.973 16.084 1.00 97.06 107 CYS A C 1
ATOM 800 O O . CYS A 1 107 ? 0.491 11.167 15.776 1.00 97.06 107 CYS A O 1
ATOM 802 N N . SER A 1 108 ? 1.576 9.477 16.786 1.00 96.38 108 SER A N 1
ATOM 803 C CA . SER A 1 108 ? 2.811 10.235 16.973 1.00 96.38 108 SER A CA 1
ATOM 804 C C . SER A 1 108 ? 3.449 10.524 15.615 1.00 96.38 108 SER A C 1
ATOM 806 O O . SER A 1 108 ? 3.171 9.830 14.635 1.00 96.38 108 SER A O 1
ATOM 808 N N . LEU A 1 109 ? 4.346 11.508 15.556 1.00 95.25 109 LEU A N 1
ATOM 809 C CA . LEU A 1 109 ? 5.153 11.719 14.354 1.00 95.25 109 LEU A CA 1
ATOM 810 C C . LEU A 1 109 ? 5.831 10.399 13.945 1.00 95.25 109 LEU A C 1
ATOM 812 O O . LEU A 1 109 ? 6.296 9.681 14.836 1.00 95.25 109 LEU A O 1
ATOM 816 N N . PRO A 1 110 ? 5.851 10.047 12.647 1.00 93.00 110 PRO A N 1
ATOM 817 C CA . PRO A 1 110 ? 6.615 8.909 12.153 1.00 93.00 110 PRO A CA 1
ATOM 818 C C . PRO A 1 110 ? 8.057 8.944 12.689 1.00 93.00 110 PRO A C 1
ATOM 820 O O . PRO A 1 110 ? 8.747 9.955 12.569 1.00 93.00 110 PRO A O 1
ATOM 823 N N . GLN A 1 111 ? 8.499 7.855 13.320 1.00 89.50 111 GLN A N 1
ATOM 824 C CA . GLN A 1 111 ? 9.854 7.694 13.865 1.00 89.50 111 GLN A CA 1
ATOM 825 C C . GLN A 1 111 ? 10.575 6.548 13.145 1.00 89.50 111 GLN A C 1
ATOM 827 O O . GLN A 1 111 ? 9.933 5.749 12.469 1.00 89.50 111 GLN A O 1
ATOM 832 N N . ASN A 1 112 ? 11.900 6.458 13.310 1.00 89.00 112 ASN A N 1
ATOM 833 C CA . ASN A 1 112 ? 12.744 5.397 12.738 1.00 89.00 112 ASN A CA 1
ATOM 834 C C . ASN A 1 112 ? 12.687 5.292 11.203 1.00 89.00 112 ASN A C 1
ATOM 836 O O . ASN A 1 112 ? 12.806 4.201 10.650 1.00 89.00 112 ASN A O 1
ATOM 840 N N . LEU A 1 113 ? 12.510 6.419 10.508 1.00 89.19 113 LEU A N 1
ATOM 841 C CA . LEU A 1 113 ? 12.550 6.430 9.049 1.00 89.19 113 LEU A CA 1
ATOM 842 C C . LEU A 1 113 ? 13.976 6.228 8.545 1.00 89.19 113 LEU A C 1
ATOM 844 O O . LEU A 1 113 ? 14.941 6.760 9.100 1.00 89.19 113 LEU A O 1
ATOM 848 N N . HIS A 1 114 ? 14.088 5.520 7.426 1.00 88.62 114 HIS A N 1
ATOM 849 C CA . HIS A 1 114 ? 15.319 5.467 6.657 1.00 88.62 114 HIS A CA 1
ATOM 850 C C . HIS A 1 114 ? 15.757 6.883 6.225 1.00 88.62 114 HIS A C 1
ATOM 852 O O . HIS A 1 114 ? 14.937 7.699 5.816 1.00 88.62 114 HIS A O 1
ATOM 858 N N . HIS A 1 115 ? 17.059 7.179 6.256 1.00 89.06 115 HIS A N 1
ATOM 859 C CA . HIS A 1 115 ? 17.612 8.528 6.024 1.00 89.06 115 HIS A CA 1
ATOM 860 C C . HIS A 1 115 ? 17.252 9.153 4.658 1.00 89.06 115 HIS A C 1
ATOM 862 O O . HIS A 1 115 ? 17.199 10.379 4.515 1.00 89.06 115 HIS A O 1
ATOM 868 N N . GLY A 1 116 ? 17.030 8.313 3.644 1.00 90.12 116 GLY A N 1
ATOM 869 C CA . GLY A 1 116 ? 16.620 8.720 2.297 1.00 90.12 116 GLY A CA 1
ATOM 870 C C . GLY A 1 116 ? 15.110 8.915 2.114 1.00 90.12 116 GLY A C 1
ATOM 871 O O . GLY A 1 116 ? 14.700 9.294 1.021 1.00 90.12 116 GLY A O 1
ATOM 872 N N . LEU A 1 117 ? 14.297 8.647 3.138 1.00 94.50 117 LEU A N 1
ATOM 873 C CA . LEU A 1 117 ? 12.839 8.714 3.088 1.00 94.50 117 LEU A CA 1
ATOM 874 C C . LEU A 1 117 ? 12.336 10.013 3.728 1.00 94.50 117 LEU A C 1
ATOM 876 O O . LEU A 1 117 ? 12.746 10.380 4.828 1.00 94.50 117 LEU A O 1
ATOM 880 N N . HIS A 1 118 ? 11.409 10.674 3.047 1.00 95.56 118 HIS A N 1
ATOM 881 C CA . HIS A 1 118 ? 10.690 11.850 3.522 1.00 95.56 118 HIS A CA 1
ATOM 882 C C . HIS A 1 118 ? 9.187 11.577 3.530 1.00 95.56 118 HIS A C 1
ATOM 884 O O . HIS A 1 118 ? 8.695 10.702 2.814 1.00 95.56 118 HIS A O 1
ATOM 890 N N . TYR A 1 119 ? 8.450 12.328 4.346 1.00 95.81 119 TYR A N 1
ATOM 891 C CA . TYR A 1 119 ? 6.996 12.233 4.413 1.00 95.81 119 TYR A CA 1
ATOM 892 C C . TYR A 1 119 ? 6.343 13.612 4.534 1.00 95.81 119 TYR A C 1
ATOM 894 O O . TYR A 1 119 ? 6.933 14.552 5.068 1.00 95.81 119 TYR A O 1
ATOM 902 N N . SER A 1 120 ? 5.103 13.728 4.056 1.00 97.12 120 SER A N 1
ATOM 903 C CA . SER A 1 120 ? 4.297 14.947 4.143 1.00 97.12 120 SER A CA 1
ATOM 904 C C . SER A 1 120 ? 2.856 14.630 4.538 1.00 97.12 120 SER A C 1
ATOM 906 O O . SER A 1 120 ? 2.137 13.939 3.818 1.00 97.12 120 SER A O 1
ATOM 908 N N . CYS A 1 121 ? 2.420 15.157 5.683 1.00 96.88 121 CYS A N 1
ATOM 909 C CA . CYS A 1 121 ? 1.081 14.941 6.236 1.00 96.88 121 CYS A CA 1
ATOM 910 C C . CYS A 1 121 ? 0.245 16.228 6.138 1.00 96.88 121 CYS A C 1
ATOM 912 O O . CYS A 1 121 ? 0.130 16.984 7.103 1.00 96.88 121 CYS A O 1
ATOM 914 N N . LYS A 1 122 ? -0.347 16.502 4.969 1.00 96.44 122 LYS A N 1
ATOM 915 C CA . LYS A 1 122 ? -1.082 17.761 4.702 1.00 96.44 122 LYS A CA 1
ATOM 916 C C . LYS A 1 122 ? -2.280 17.979 5.635 1.00 96.44 122 LYS A C 1
ATOM 918 O O . LYS A 1 122 ? -2.641 19.115 5.921 1.00 96.44 122 LYS A O 1
ATOM 923 N N . ARG A 1 123 ? -2.897 16.889 6.099 1.00 96.56 123 ARG A N 1
ATOM 924 C CA . ARG A 1 123 ? -4.116 16.883 6.926 1.00 96.56 123 ARG A CA 1
ATOM 925 C C . ARG A 1 123 ? -3.864 16.485 8.390 1.00 96.56 123 ARG A C 1
ATOM 927 O O . ARG A 1 123 ? -4.806 16.255 9.145 1.00 96.56 123 ARG A O 1
ATOM 934 N N . GLY A 1 124 ? -2.599 16.437 8.811 1.00 96.31 124 GLY A N 1
ATOM 935 C CA . GLY A 1 124 ? -2.203 16.044 10.164 1.00 96.31 124 GLY A CA 1
ATOM 936 C C . GLY A 1 124 ? -2.124 14.527 10.357 1.00 96.31 124 GLY A C 1
ATOM 937 O O . GLY A 1 124 ? -1.899 13.785 9.407 1.00 96.31 124 GLY A O 1
ATOM 938 N N . HIS A 1 125 ? -2.264 14.070 11.607 1.00 97.31 125 HIS A N 1
ATOM 939 C CA . HIS A 1 125 ? -1.967 12.685 12.018 1.00 97.31 125 HIS A CA 1
ATOM 940 C C . HIS A 1 125 ? -3.150 11.982 12.700 1.00 97.31 125 HIS A C 1
ATOM 942 O O . HIS A 1 125 ? -2.961 11.013 13.436 1.00 97.31 125 HIS A O 1
ATOM 948 N N . SER A 1 126 ? -4.368 12.500 12.524 1.00 97.38 126 SER A N 1
ATOM 949 C CA . SER A 1 126 ? -5.573 11.891 13.102 1.00 97.38 126 SER A CA 1
ATOM 950 C C . SER A 1 126 ? -5.825 10.501 12.512 1.00 97.38 126 SER A C 1
ATOM 952 O O . SER A 1 126 ? -5.335 10.178 11.434 1.00 97.38 126 SER A O 1
ATOM 954 N N . ILE A 1 127 ? -6.607 9.671 13.205 1.00 97.12 127 ILE A N 1
ATOM 955 C CA . ILE A 1 127 ? -6.993 8.342 12.703 1.00 97.12 127 ILE A CA 1
ATOM 956 C C . ILE A 1 127 ? -7.595 8.459 11.295 1.00 97.12 127 ILE A C 1
ATOM 958 O O . ILE A 1 127 ? -8.540 9.214 11.078 1.00 97.12 127 ILE A O 1
ATOM 962 N N . GLY A 1 128 ? -7.067 7.671 10.362 1.00 96.56 128 GLY A N 1
ATOM 963 C CA . GLY A 1 128 ? -7.464 7.640 8.957 1.00 96.56 128 GLY A CA 1
ATOM 964 C C . GLY A 1 128 ? -6.748 8.655 8.070 1.00 96.56 128 GLY A C 1
ATOM 965 O O . GLY A 1 128 ? -6.890 8.562 6.856 1.00 96.56 128 GLY A O 1
ATOM 966 N N . GLU A 1 129 ? -5.978 9.589 8.633 1.00 97.75 129 GLU A N 1
ATOM 967 C CA . GLU A 1 129 ? -5.189 10.527 7.835 1.00 97.75 129 GLU A CA 1
ATOM 968 C C . GLU A 1 129 ? -3.975 9.844 7.212 1.00 97.75 129 GLU A C 1
ATOM 970 O O . GLU A 1 129 ? -3.345 8.969 7.817 1.00 97.75 129 GLU A O 1
ATOM 975 N N . GLU A 1 130 ? -3.657 10.278 5.995 1.00 97.50 130 GLU A N 1
ATOM 976 C CA . GLU A 1 130 ? -2.562 9.753 5.192 1.00 97.50 130 GLU A CA 1
ATOM 977 C C . GLU A 1 130 ? -1.416 10.759 5.078 1.00 97.50 130 GLU A C 1
ATOM 979 O O . GLU A 1 130 ? -1.624 11.965 4.914 1.00 97.50 130 GLU A O 1
ATOM 984 N N . CYS A 1 131 ? -0.193 10.237 5.117 1.00 97.56 131 CYS A N 1
ATOM 985 C CA . CYS A 1 131 ? 1.016 10.982 4.810 1.00 97.56 131 CYS A CA 1
ATOM 986 C C . CYS A 1 131 ? 1.626 10.443 3.523 1.00 97.56 131 CYS A C 1
ATOM 988 O O . CYS A 1 131 ? 1.927 9.252 3.431 1.00 97.56 131 CYS A O 1
ATOM 990 N N . GLU A 1 132 ? 1.819 11.328 2.551 1.00 97.81 132 GLU A N 1
ATOM 991 C CA . GLU A 1 132 ? 2.504 11.027 1.295 1.00 97.81 132 GLU A CA 1
ATOM 992 C C . GLU A 1 132 ? 3.987 10.777 1.580 1.00 97.81 132 GLU A C 1
ATOM 994 O O . GLU A 1 132 ? 4.601 11.500 2.369 1.00 97.81 132 GLU A O 1
ATOM 999 N N . LEU A 1 133 ? 4.556 9.755 0.947 1.00 97.06 133 LEU A N 1
ATOM 1000 C CA . LEU A 1 133 ? 5.957 9.375 1.090 1.00 97.06 133 LEU A CA 1
ATOM 1001 C C . LEU A 1 133 ? 6.735 9.760 -0.163 1.00 97.06 133 LEU A C 1
ATOM 1003 O O . LEU A 1 133 ? 6.253 9.580 -1.281 1.00 97.06 133 LEU A 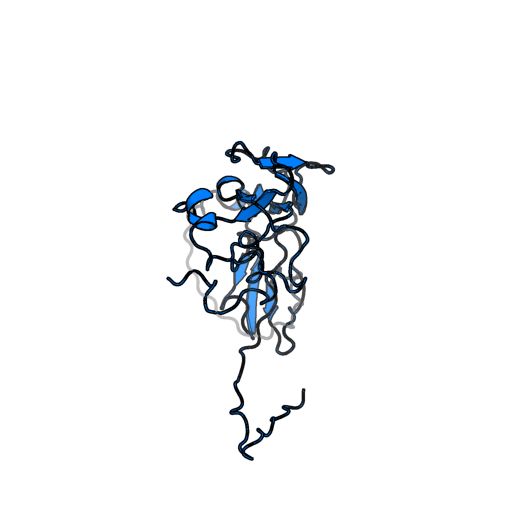O 1
ATOM 1007 N N . THR A 1 134 ? 7.961 10.235 0.019 1.00 96.12 134 THR A N 1
ATOM 1008 C CA . THR A 1 134 ? 8.859 10.575 -1.086 1.00 96.12 134 THR A CA 1
ATOM 1009 C C . THR A 1 134 ? 10.285 10.145 -0.785 1.00 96.12 134 THR A C 1
ATOM 1011 O O . THR A 1 134 ? 10.725 10.112 0.365 1.00 96.12 134 THR A O 1
ATOM 1014 N N . CYS A 1 135 ? 11.030 9.819 -1.836 1.00 96.00 135 CYS A N 1
ATOM 1015 C CA . CYS A 1 135 ? 12.461 9.593 -1.729 1.00 96.00 135 CYS A CA 1
ATOM 1016 C C . CYS A 1 135 ? 13.225 10.901 -1.909 1.00 96.00 135 CYS A C 1
ATOM 1018 O O . CYS A 1 135 ? 12.830 11.772 -2.681 1.00 96.00 135 CYS A O 1
ATOM 1020 N N . ARG A 1 136 ? 14.334 11.030 -1.178 1.00 94.88 136 ARG A N 1
ATOM 1021 C CA . ARG A 1 136 ? 15.276 12.143 -1.327 1.00 94.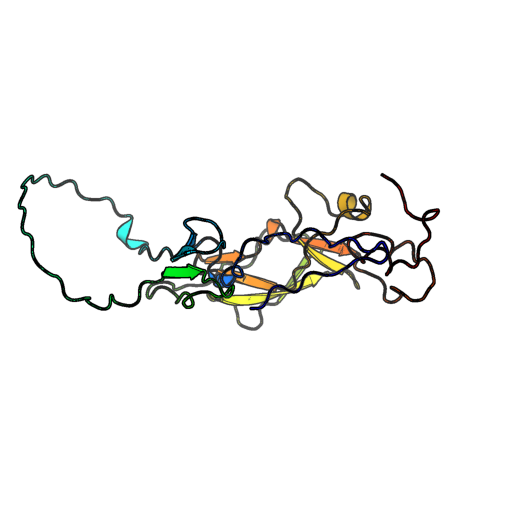88 136 ARG A CA 1
ATOM 1022 C C . ARG A 1 136 ? 15.919 12.145 -2.713 1.00 94.88 136 ARG A C 1
ATOM 1024 O O . ARG A 1 136 ? 16.087 13.206 -3.301 1.00 94.88 136 ARG A O 1
ATOM 1031 N N . GLU A 1 137 ? 16.279 10.961 -3.201 1.00 90.81 137 GLU A N 1
ATOM 1032 C CA . GLU A 1 137 ? 16.858 10.774 -4.529 1.00 90.81 137 GLU A CA 1
ATOM 1033 C C . GLU A 1 137 ? 15.776 10.851 -5.608 1.00 90.81 137 GLU A C 1
ATOM 1035 O O . GLU A 1 137 ? 14.712 10.233 -5.490 1.00 90.81 137 GLU A O 1
ATOM 1040 N N . VAL A 1 138 ? 16.065 11.592 -6.678 1.00 89.38 138 VAL A N 1
ATOM 1041 C CA . VAL A 1 138 ? 15.165 11.722 -7.829 1.00 89.38 138 VAL A CA 1
ATOM 1042 C C . VAL A 1 138 ? 15.024 10.366 -8.521 1.00 89.38 138 VAL A C 1
ATOM 1044 O O . VAL A 1 138 ? 16.004 9.654 -8.722 1.00 89.38 138 VAL A O 1
ATOM 1047 N N . GLY A 1 139 ? 13.790 9.994 -8.865 1.00 88.88 139 GLY A N 1
ATOM 1048 C CA . GLY A 1 139 ? 13.491 8.677 -9.433 1.00 88.88 139 GLY A CA 1
ATOM 1049 C C . GLY A 1 139 ? 13.551 7.536 -8.411 1.00 88.88 139 GLY A C 1
ATOM 1050 O O . GLY A 1 139 ? 13.526 6.371 -8.800 1.00 88.88 139 GLY A O 1
ATOM 1051 N N . GLY A 1 140 ? 13.648 7.837 -7.112 1.00 92.50 140 GLY A N 1
ATOM 1052 C CA . GLY A 1 140 ? 13.500 6.851 -6.048 1.00 92.50 140 GLY A CA 1
ATOM 1053 C C . GLY A 1 140 ? 12.039 6.453 -5.832 1.00 92.50 140 GLY A C 1
ATOM 1054 O O . GLY A 1 140 ? 11.143 7.293 -5.860 1.00 92.50 140 GLY A O 1
ATOM 1055 N N . GLU A 1 141 ? 11.813 5.171 -5.569 1.00 94.00 141 GLU A N 1
ATOM 1056 C CA . GLU A 1 141 ? 10.501 4.599 -5.265 1.00 94.00 141 GLU A CA 1
ATOM 1057 C C . GLU A 1 141 ? 10.496 4.045 -3.841 1.00 94.00 141 GLU A C 1
ATOM 1059 O O . GLU A 1 141 ? 11.447 3.375 -3.420 1.00 94.00 141 GLU A O 1
ATOM 1064 N N . VAL A 1 142 ? 9.420 4.312 -3.099 1.00 95.44 142 VAL A N 1
ATOM 1065 C CA . VAL A 1 142 ? 9.264 3.819 -1.727 1.00 95.44 142 VAL A CA 1
ATOM 1066 C C . VAL A 1 142 ? 8.648 2.427 -1.754 1.00 95.44 142 VAL A C 1
ATOM 1068 O O . VAL A 1 142 ? 7.623 2.188 -2.396 1.00 95.44 142 VAL A O 1
ATOM 1071 N N . VAL A 1 143 ? 9.273 1.496 -1.040 1.00 94.56 143 VAL A N 1
ATOM 1072 C CA . VAL A 1 143 ? 8.880 0.087 -0.997 1.00 94.56 143 VAL A CA 1
ATOM 1073 C C . VAL A 1 143 ? 8.899 -0.460 0.427 1.00 94.56 143 VAL A C 1
ATOM 1075 O O . VAL A 1 143 ? 9.630 0.041 1.283 1.00 94.56 143 VAL A O 1
ATOM 1078 N N . ILE A 1 144 ? 8.117 -1.514 0.678 1.00 92.94 144 ILE A N 1
ATOM 1079 C CA . ILE A 1 144 ? 8.185 -2.279 1.936 1.00 92.94 144 ILE A CA 1
ATOM 1080 C C . ILE A 1 144 ? 9.221 -3.382 1.795 1.00 92.94 144 ILE A C 1
ATOM 1082 O O . ILE A 1 144 ? 9.090 -4.243 0.919 1.00 92.94 144 ILE A O 1
ATOM 1086 N N . LEU A 1 145 ? 10.209 -3.388 2.690 1.00 88.12 145 LEU A N 1
ATOM 1087 C CA . LEU A 1 145 ? 11.206 -4.447 2.776 1.00 88.12 145 LEU A CA 1
ATOM 1088 C C . LEU A 1 145 ? 11.093 -5.194 4.111 1.00 88.12 145 LEU A C 1
ATOM 1090 O O . LEU A 1 145 ? 10.840 -4.578 5.148 1.00 88.12 145 LEU A O 1
ATOM 1094 N N . PRO A 1 146 ? 11.301 -6.522 4.126 1.00 80.44 146 PRO A N 1
ATOM 1095 C CA . PRO A 1 146 ? 11.454 -7.256 5.374 1.00 80.44 146 PRO A CA 1
ATOM 1096 C C . PRO A 1 146 ? 12.684 -6.755 6.138 1.00 80.44 146 PRO A C 1
ATOM 1098 O O . PRO A 1 146 ? 13.719 -6.495 5.529 1.00 80.44 146 PRO A O 1
ATOM 1101 N N . SER A 1 147 ? 12.620 -6.740 7.471 1.00 70.12 147 SER A N 1
ATOM 1102 C CA . SER A 1 147 ? 13.704 -6.265 8.352 1.00 70.12 147 SER A CA 1
ATOM 1103 C C . SER A 1 147 ? 15.056 -6.966 8.146 1.00 70.12 147 SER A C 1
ATOM 1105 O O . SER A 1 147 ? 16.091 -6.435 8.530 1.00 70.12 147 SER A O 1
ATOM 1107 N N . ASN A 1 148 ? 15.058 -8.147 7.523 1.00 72.00 148 ASN A N 1
ATOM 1108 C CA . ASN A 1 148 ? 16.257 -8.939 7.241 1.00 72.00 148 ASN A CA 1
ATOM 1109 C C . ASN A 1 148 ? 16.880 -8.631 5.868 1.00 72.00 148 ASN A C 1
ATOM 1111 O O . ASN A 1 148 ? 17.692 -9.415 5.377 1.00 72.00 148 ASN A O 1
ATOM 1115 N N . MET A 1 149 ? 16.474 -7.546 5.205 1.00 72.94 149 MET A N 1
ATOM 1116 C CA . MET A 1 149 ? 16.942 -7.222 3.864 1.00 72.94 149 MET A CA 1
ATOM 1117 C C . MET A 1 149 ? 17.334 -5.756 3.725 1.00 72.94 149 MET A C 1
ATOM 1119 O O . MET A 1 149 ? 16.637 -4.870 4.204 1.00 72.94 149 MET A O 1
ATOM 1123 N N . THR A 1 150 ? 18.438 -5.504 3.023 1.00 75.69 150 THR A N 1
ATOM 1124 C CA . THR A 1 150 ? 18.879 -4.146 2.700 1.00 75.69 150 THR A CA 1
ATOM 1125 C C . THR A 1 150 ? 18.413 -3.738 1.303 1.00 75.69 150 THR A C 1
ATOM 1127 O O . THR A 1 150 ? 18.188 -4.588 0.432 1.00 75.69 150 THR A O 1
ATOM 1130 N N . ALA A 1 151 ? 18.285 -2.430 1.074 1.00 68.25 151 ALA A N 1
ATOM 1131 C CA . ALA A 1 151 ? 17.910 -1.875 -0.226 1.00 68.25 151 ALA A CA 1
ATOM 1132 C C . ALA A 1 151 ? 18.897 -2.301 -1.332 1.00 68.25 151 ALA A C 1
ATOM 1134 O O . ALA A 1 151 ? 18.488 -2.593 -2.456 1.00 68.25 151 ALA A O 1
ATOM 1135 N N . GLU A 1 152 ? 20.185 -2.432 -1.003 1.00 67.69 152 GLU A N 1
ATOM 1136 C CA . GLU A 1 152 ? 21.240 -2.838 -1.937 1.00 67.69 152 GLU A CA 1
ATOM 1137 C C . GLU A 1 152 ? 21.087 -4.295 -2.385 1.00 67.69 152 GLU A C 1
ATOM 1139 O O . GLU A 1 152 ? 21.338 -4.613 -3.549 1.00 67.69 152 GLU A O 1
ATOM 1144 N N . ASN A 1 153 ? 20.654 -5.186 -1.489 1.00 67.88 153 ASN A N 1
ATOM 1145 C CA . ASN A 1 153 ? 20.471 -6.601 -1.816 1.00 67.88 153 ASN A CA 1
ATOM 1146 C C . ASN A 1 153 ? 19.300 -6.809 -2.786 1.00 67.88 153 ASN A C 1
ATOM 1148 O O . ASN A 1 153 ? 19.370 -7.673 -3.654 1.00 67.88 153 ASN A O 1
ATOM 1152 N N . ILE A 1 154 ? 18.259 -5.977 -2.716 1.00 68.56 154 ILE A N 1
ATOM 1153 C CA . ILE A 1 154 ? 17.107 -6.059 -3.631 1.00 68.56 154 ILE A CA 1
ATOM 1154 C C . ILE A 1 154 ? 17.463 -5.615 -5.037 1.00 68.56 154 ILE A C 1
ATOM 1156 O O . ILE A 1 154 ? 17.031 -6.236 -6.000 1.00 68.56 154 ILE A O 1
ATOM 1160 N N . VAL A 1 155 ? 18.257 -4.553 -5.170 1.00 65.19 155 VAL A N 1
ATOM 1161 C CA . VAL A 1 155 ? 18.672 -4.069 -6.493 1.00 65.19 155 VAL A CA 1
ATOM 1162 C C . VAL A 1 155 ? 19.583 -5.089 -7.190 1.00 65.19 155 VAL A C 1
ATOM 1164 O O . VAL A 1 155 ? 19.552 -5.197 -8.413 1.00 65.19 155 VAL A O 1
ATOM 1167 N N . LYS A 1 156 ? 20.357 -5.874 -6.428 1.00 68.69 156 LYS A N 1
ATOM 1168 C CA . LYS A 1 156 ? 21.177 -6.975 -6.961 1.00 68.69 156 LYS A CA 1
ATOM 1169 C C . LYS A 1 156 ? 20.339 -8.195 -7.354 1.00 68.69 156 LYS A C 1
ATOM 1171 O O . LYS A 1 156 ? 20.623 -8.838 -8.365 1.00 68.69 156 LYS A O 1
ATOM 1176 N N . GLU A 1 157 ? 19.305 -8.503 -6.577 1.00 79.38 157 GLU A N 1
ATOM 1177 C CA . GLU A 1 157 ? 18.367 -9.589 -6.855 1.00 79.38 157 GLU A CA 1
ATOM 1178 C C . GLU A 1 157 ? 17.288 -9.162 -7.858 1.00 79.38 157 GLU A C 1
ATOM 1180 O O . GLU A 1 157 ? 16.155 -8.837 -7.504 1.00 79.38 157 GLU A O 1
ATOM 1185 N N . HIS A 1 158 ? 17.627 -9.219 -9.142 1.00 79.00 158 HIS A N 1
ATOM 1186 C CA . HIS A 1 158 ? 16.754 -8.816 -10.248 1.00 79.00 158 HIS A CA 1
ATOM 1187 C C . HIS A 1 158 ? 15.387 -9.533 -10.290 1.00 79.00 158 HIS A C 1
ATOM 1189 O O . HIS A 1 158 ? 14.473 -9.020 -10.920 1.00 79.00 158 HIS A O 1
ATOM 1195 N N . TRP A 1 159 ? 15.196 -10.675 -9.620 1.00 83.56 159 TRP A N 1
ATOM 1196 C CA . TRP A 1 159 ? 13.900 -11.370 -9.534 1.00 83.56 159 TRP A CA 1
ATOM 1197 C C . TRP A 1 159 ? 12.968 -10.852 -8.424 1.00 83.56 159 TRP A C 1
ATOM 1199 O O . TRP A 1 159 ? 11.817 -11.284 -8.340 1.00 83.56 159 TRP A O 1
ATOM 1209 N N . ARG A 1 160 ? 13.435 -9.975 -7.524 1.00 86.75 160 ARG A N 1
ATOM 1210 C CA . ARG A 1 160 ? 12.612 -9.424 -6.432 1.00 86.75 160 ARG A CA 1
ATOM 1211 C C . ARG A 1 160 ? 11.657 -8.352 -6.974 1.00 86.75 160 ARG A C 1
ATOM 1213 O O . ARG A 1 160 ? 12.072 -7.445 -7.691 1.00 86.75 160 ARG A O 1
ATOM 1220 N N . ASN A 1 161 ? 10.390 -8.415 -6.562 1.00 89.81 161 ASN A N 1
ATOM 1221 C CA . ASN A 1 161 ? 9.372 -7.402 -6.860 1.00 89.81 161 ASN A CA 1
ATOM 1222 C C . ASN A 1 161 ? 8.740 -6.880 -5.554 1.00 89.81 161 ASN A C 1
ATOM 1224 O O . ASN A 1 161 ? 7.671 -7.351 -5.159 1.00 89.81 161 ASN A O 1
ATOM 1228 N N . PRO A 1 162 ? 9.431 -5.998 -4.807 1.00 91.44 162 PRO A N 1
ATOM 1229 C CA . PRO A 1 162 ? 8.899 -5.454 -3.562 1.00 91.44 162 PRO A CA 1
ATOM 1230 C C . PRO A 1 162 ? 7.674 -4.561 -3.816 1.00 91.44 162 PRO A C 1
ATOM 1232 O O . PRO A 1 162 ? 7.586 -3.861 -4.825 1.00 91.44 162 PRO A O 1
ATOM 1235 N N . HIS A 1 163 ? 6.730 -4.554 -2.873 1.00 92.50 163 HIS A N 1
ATOM 1236 C CA . HIS A 1 163 ? 5.510 -3.758 -2.994 1.00 92.50 163 HIS A CA 1
ATOM 1237 C C . HIS A 1 163 ? 5.806 -2.259 -2.882 1.00 92.50 163 HIS A C 1
ATOM 1239 O O . HIS A 1 163 ? 6.391 -1.811 -1.893 1.00 92.50 163 HIS A O 1
ATOM 1245 N N . LYS A 1 164 ? 5.353 -1.493 -3.880 1.00 94.88 164 LYS A N 1
ATOM 1246 C CA . LYS A 1 164 ? 5.405 -0.025 -3.896 1.00 94.88 164 LYS A CA 1
ATOM 1247 C C . LYS A 1 164 ? 4.425 0.559 -2.881 1.00 94.88 164 LYS A C 1
ATOM 1249 O O . LYS A 1 164 ? 3.289 0.096 -2.779 1.00 94.88 164 LYS A O 1
ATOM 1254 N N . VAL A 1 165 ? 4.839 1.610 -2.182 1.00 96.38 165 VAL A N 1
ATOM 1255 C CA . VAL A 1 165 ? 4.020 2.323 -1.196 1.00 96.38 165 VAL A CA 1
ATOM 1256 C C . VAL A 1 165 ? 4.046 3.810 -1.490 1.00 96.38 165 VAL A C 1
ATOM 1258 O O . VAL A 1 165 ? 5.106 4.393 -1.663 1.00 96.38 165 VAL A O 1
ATOM 1261 N N . LYS A 1 166 ? 2.868 4.433 -1.522 1.00 96.69 166 LYS A N 1
ATOM 1262 C CA . LYS A 1 166 ? 2.726 5.875 -1.779 1.00 96.69 166 LYS A CA 1
ATOM 1263 C C . LYS A 1 166 ? 2.430 6.681 -0.519 1.00 96.69 166 LYS A C 1
ATOM 1265 O O . LYS A 1 166 ? 2.812 7.844 -0.433 1.00 96.69 166 LYS A O 1
ATOM 1270 N N . SER A 1 167 ? 1.753 6.068 0.447 1.00 97.44 167 SER A N 1
ATOM 1271 C CA . SER A 1 167 ? 1.361 6.716 1.692 1.00 97.44 167 SER A CA 1
ATOM 1272 C C . SER A 1 167 ? 1.410 5.756 2.879 1.00 97.44 167 SER A C 1
ATOM 1274 O O . SER A 1 167 ? 1.312 4.536 2.724 1.00 97.44 167 SER A O 1
ATOM 1276 N N . ILE A 1 168 ? 1.563 6.332 4.072 1.00 97.69 168 ILE A N 1
ATOM 1277 C CA . ILE A 1 168 ? 1.237 5.684 5.347 1.00 97.69 168 ILE A CA 1
ATOM 1278 C C . ILE A 1 168 ? -0.057 6.272 5.896 1.00 97.69 168 ILE A C 1
ATOM 1280 O O . ILE A 1 168 ? -0.308 7.463 5.744 1.00 97.69 168 ILE A O 1
ATOM 1284 N N . VAL A 1 169 ? -0.851 5.456 6.580 1.00 98.25 169 VAL A N 1
ATOM 1285 C CA . VAL A 1 169 ? -2.113 5.861 7.209 1.00 98.25 169 VAL A CA 1
ATOM 1286 C C . VAL A 1 169 ? -2.051 5.685 8.717 1.00 98.25 169 VAL A C 1
ATOM 1288 O O . VAL A 1 169 ? -1.530 4.684 9.221 1.00 98.25 169 VAL A O 1
ATOM 1291 N N . CYS A 1 170 ? -2.593 6.650 9.455 1.00 98.00 170 CYS A N 1
ATOM 1292 C CA . CYS A 1 170 ? -2.743 6.510 10.893 1.00 98.00 170 CYS A CA 1
ATOM 1293 C C . CYS A 1 170 ? -3.897 5.548 11.190 1.00 98.00 170 CYS A C 1
ATOM 1295 O O . CYS A 1 170 ? -5.063 5.835 10.919 1.00 98.00 170 CYS A O 1
ATOM 1297 N N . THR A 1 171 ? -3.589 4.378 11.735 1.00 97.44 171 THR A N 1
ATOM 1298 C CA . THR A 1 171 ? -4.597 3.352 12.020 1.00 97.44 171 THR A CA 1
ATOM 1299 C C . THR A 1 171 ? -5.428 3.686 13.260 1.00 97.44 171 THR A C 1
ATOM 1301 O O . THR A 1 171 ? -5.036 4.477 14.118 1.00 97.44 171 THR A O 1
ATOM 1304 N N . MET A 1 172 ? -6.564 3.006 13.413 1.00 94.75 172 MET A N 1
ATOM 1305 C CA . MET A 1 172 ? -7.416 3.055 14.604 1.00 94.75 172 MET A CA 1
ATOM 1306 C C . MET A 1 172 ? -6.657 2.666 15.885 1.00 94.75 172 MET A C 1
ATOM 1308 O O . MET A 1 172 ? -7.021 3.106 16.973 1.00 94.75 172 MET A O 1
ATOM 1312 N N . GLY A 1 173 ? -5.585 1.876 15.758 1.00 93.75 173 GLY A N 1
ATOM 1313 C CA . GLY A 1 173 ? -4.679 1.508 16.846 1.00 93.75 173 GLY A CA 1
ATOM 1314 C C . GLY A 1 173 ? -3.613 2.558 17.183 1.00 93.75 173 GLY A C 1
ATOM 1315 O O . GLY A 1 173 ? -2.700 2.236 17.940 1.00 93.75 173 GLY A O 1
ATOM 1316 N N . LEU A 1 174 ? -3.698 3.772 16.620 1.00 95.12 174 LEU A N 1
ATOM 1317 C CA . LEU A 1 174 ? -2.724 4.865 16.771 1.00 95.12 174 LEU A CA 1
ATOM 1318 C C . LEU A 1 174 ? -1.294 4.469 16.368 1.00 95.12 174 LEU A C 1
ATOM 1320 O O . LEU A 1 174 ? -0.311 4.885 16.979 1.00 95.12 174 LEU A O 1
ATOM 1324 N N . LYS A 1 175 ? -1.189 3.652 15.318 1.00 96.12 175 LYS A N 1
ATOM 1325 C CA . LYS A 1 175 ? 0.074 3.264 14.679 1.00 96.12 175 LYS A CA 1
ATOM 1326 C C . LYS A 1 175 ? 0.024 3.574 13.193 1.00 96.12 175 LYS A C 1
ATOM 1328 O O . LYS A 1 175 ? -1.035 3.439 12.586 1.00 96.12 175 LYS A O 1
ATOM 1333 N N . TRP A 1 176 ? 1.159 3.930 12.610 1.00 97.69 176 TRP A N 1
ATOM 1334 C CA . TRP A 1 176 ? 1.283 4.082 11.165 1.00 97.69 176 TRP A CA 1
ATOM 1335 C C . TRP A 1 176 ? 1.277 2.720 10.475 1.00 97.69 176 TRP A C 1
ATOM 1337 O O . TRP A 1 176 ? 1.908 1.774 10.951 1.00 97.69 176 TRP A O 1
ATOM 1347 N N . TYR A 1 177 ? 0.546 2.623 9.367 1.00 97.50 177 TYR A N 1
ATOM 1348 C CA . TYR A 1 177 ? 0.586 1.469 8.482 1.00 97.50 177 TYR A CA 1
ATOM 1349 C C . TYR A 1 177 ? 0.808 1.902 7.024 1.00 97.50 177 TYR A C 1
ATOM 1351 O O . TYR A 1 177 ? 0.109 2.804 6.566 1.00 97.50 177 TYR A O 1
ATOM 1359 N N . PRO A 1 178 ? 1.705 1.244 6.271 1.00 96.75 178 PRO A N 1
ATOM 1360 C CA . PRO A 1 178 ? 2.705 0.287 6.757 1.00 96.75 178 PRO A CA 1
ATOM 1361 C C . PRO A 1 178 ? 3.638 0.891 7.829 1.00 96.75 178 PRO A C 1
ATOM 1363 O O . PRO A 1 178 ? 3.725 2.117 7.937 1.00 96.75 178 PRO A O 1
ATOM 1366 N N . PRO A 1 179 ? 4.289 0.057 8.662 1.00 95.38 179 PRO A N 1
ATOM 1367 C CA . PRO A 1 179 ? 5.209 0.539 9.688 1.00 95.38 179 PRO A CA 1
ATOM 1368 C C . PRO A 1 179 ? 6.381 1.317 9.058 1.00 95.38 179 PRO A C 1
ATOM 1370 O O . PRO A 1 179 ? 7.030 0.773 8.159 1.00 95.38 179 PRO A O 1
ATOM 1373 N N . PRO A 1 180 ? 6.673 2.559 9.493 1.00 94.44 180 PRO A N 1
ATOM 1374 C CA . PRO A 1 180 ? 7.737 3.380 8.914 1.00 94.44 180 PRO A CA 1
ATOM 1375 C C . PRO A 1 180 ? 9.119 2.715 8.902 1.00 94.44 180 PRO A C 1
ATOM 1377 O O . PRO A 1 180 ? 9.892 2.926 7.973 1.00 94.44 180 PRO A O 1
ATOM 1380 N N . GLU A 1 181 ? 9.407 1.867 9.888 1.00 91.94 181 GLU A N 1
ATOM 1381 C CA . GLU A 1 181 ? 10.661 1.120 10.025 1.00 91.94 181 GLU A CA 1
ATOM 1382 C C . GLU A 1 181 ? 10.885 0.046 8.945 1.00 91.94 181 GLU A C 1
ATOM 1384 O O . GLU A 1 181 ? 11.986 -0.485 8.829 1.00 91.94 181 GLU A O 1
ATOM 1389 N N . GLN A 1 182 ? 9.857 -0.292 8.160 1.00 92.62 182 GLN A N 1
ATOM 1390 C CA . GLN A 1 182 ? 9.943 -1.243 7.043 1.00 92.62 182 GLN A CA 1
ATOM 1391 C C . GLN A 1 182 ? 10.035 -0.546 5.680 1.00 92.62 182 GLN A C 1
ATOM 1393 O O . GLN A 1 182 ? 10.067 -1.214 4.643 1.00 92.62 182 GLN A O 1
ATOM 1398 N N . LEU A 1 183 ? 10.022 0.789 5.658 1.00 94.00 183 LEU A N 1
ATOM 1399 C CA . LEU A 1 183 ? 9.989 1.571 4.431 1.00 94.00 183 LEU A CA 1
ATOM 1400 C C . LEU A 1 183 ? 11.391 1.963 3.993 1.00 94.00 183 LEU A C 1
ATOM 1402 O O . LEU A 1 183 ? 12.155 2.582 4.734 1.00 94.00 183 LEU A O 1
ATOM 1406 N N . HIS A 1 184 ? 11.697 1.651 2.739 1.00 92.75 184 HIS A N 1
ATOM 1407 C CA . HIS A 1 184 ? 12.974 1.974 2.126 1.00 92.75 184 HIS A CA 1
ATOM 1408 C C . HIS A 1 184 ? 12.773 2.618 0.763 1.00 92.75 184 HIS A C 1
ATOM 1410 O O . HIS A 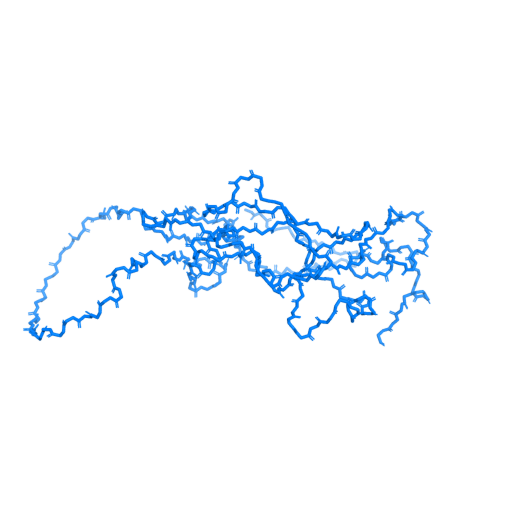1 184 ? 11.810 2.332 0.053 1.00 92.75 184 HIS A O 1
ATOM 1416 N N . CYS A 1 185 ? 13.732 3.458 0.391 1.00 92.81 185 CYS A N 1
ATOM 1417 C CA . CYS A 1 185 ? 13.858 3.964 -0.964 1.00 92.81 185 CYS A CA 1
ATOM 1418 C C . CYS A 1 185 ? 14.750 3.031 -1.771 1.00 92.81 185 CYS A C 1
ATOM 1420 O O . CYS A 1 185 ? 15.862 2.713 -1.348 1.00 92.81 185 CYS A O 1
ATOM 1422 N N . ILE A 1 186 ? 14.275 2.627 -2.943 1.00 90.75 186 ILE A N 1
ATOM 1423 C CA . ILE A 1 186 ? 15.085 1.945 -3.951 1.00 90.75 186 ILE A CA 1
ATOM 1424 C C . ILE A 1 186 ? 15.108 2.778 -5.226 1.00 90.75 186 ILE A C 1
ATOM 1426 O O . ILE A 1 186 ? 14.222 3.602 -5.453 1.00 90.75 186 ILE A O 1
ATOM 1430 N N . LYS A 1 187 ? 16.103 2.551 -6.088 1.00 89.88 187 LYS A N 1
ATOM 1431 C CA . LYS A 1 187 ? 16.084 3.134 -7.432 1.00 89.88 187 LYS A CA 1
ATOM 1432 C C . LYS A 1 187 ? 14.810 2.671 -8.146 1.00 89.88 187 LYS A C 1
ATOM 1434 O O . LYS A 1 187 ? 14.559 1.462 -8.185 1.00 89.88 187 LYS A O 1
ATOM 1439 N N . GLY A 1 188 ? 14.030 3.605 -8.682 1.00 90.69 188 GLY A N 1
ATOM 1440 C CA . GLY A 1 188 ? 12.837 3.350 -9.484 1.00 90.69 188 GLY A CA 1
ATOM 1441 C C . GLY A 1 188 ? 13.157 2.827 -10.882 1.00 90.69 188 GLY A C 1
ATOM 1442 O O . GLY A 1 188 ? 14.289 2.432 -11.169 1.00 90.69 188 GLY A O 1
ATOM 1443 N N . CYS A 1 189 ? 12.141 2.779 -11.735 1.00 91.81 189 CYS A N 1
ATOM 1444 C CA . CYS A 1 189 ? 12.298 2.384 -13.132 1.00 91.81 189 CYS A CA 1
ATOM 1445 C C . CYS A 1 189 ? 12.551 3.609 -14.011 1.00 91.81 189 CYS A C 1
ATOM 1447 O O . CYS A 1 189 ? 11.987 4.671 -13.753 1.00 91.81 189 CYS A O 1
ATOM 1449 N N . GLU A 1 190 ? 13.382 3.451 -15.035 1.00 91.75 190 GLU A N 1
ATOM 1450 C CA . GLU A 1 190 ? 13.632 4.493 -16.032 1.00 91.75 190 GLU A CA 1
ATOM 1451 C C . GLU A 1 190 ? 12.467 4.544 -17.050 1.00 91.75 190 GLU A C 1
ATOM 1453 O O . GLU A 1 190 ? 11.752 3.550 -17.200 1.00 91.75 190 GLU A O 1
ATOM 1458 N N . PRO A 1 191 ? 12.250 5.664 -17.768 1.00 91.31 191 PRO A N 1
ATOM 1459 C CA . PRO A 1 191 ? 11.063 5.870 -18.614 1.00 91.31 191 PRO A CA 1
ATOM 1460 C C . PRO A 1 191 ? 10.905 4.942 -19.831 1.00 91.31 191 PRO A C 1
ATOM 1462 O O . PRO A 1 191 ? 9.819 4.895 -20.400 1.00 91.31 191 PRO A O 1
ATOM 1465 N N . PHE A 1 192 ? 11.960 4.239 -20.237 1.00 91.00 192 PHE A N 1
ATOM 1466 C CA . PHE A 1 192 ? 12.080 3.551 -21.530 1.00 91.00 192 PHE A CA 1
ATOM 1467 C C . PHE A 1 192 ? 11.623 2.079 -21.524 1.00 91.00 192 PHE A C 1
ATOM 1469 O O . PHE A 1 192 ? 11.954 1.319 -22.416 1.00 91.00 192 PHE A O 1
ATOM 1476 N N . ILE A 1 193 ? 10.804 1.675 -20.547 1.00 92.31 193 ILE A N 1
ATOM 1477 C CA . ILE A 1 193 ? 10.252 0.311 -20.500 1.00 92.31 193 ILE A CA 1
ATOM 1478 C C . ILE A 1 193 ? 9.428 0.015 -21.761 1.00 92.31 193 ILE A C 1
ATOM 1480 O O . ILE A 1 193 ? 8.418 0.688 -21.994 1.00 92.31 193 ILE A O 1
ATOM 1484 N N . GLY A 1 194 ? 9.759 -1.065 -22.475 1.00 93.12 194 GLY A N 1
ATOM 1485 C CA . GLY A 1 194 ? 8.967 -1.537 -23.612 1.00 93.12 194 GLY A CA 1
ATOM 1486 C C . GLY A 1 194 ? 9.199 -0.732 -24.895 1.00 93.12 194 GLY A C 1
ATOM 1487 O O . GLY A 1 194 ? 8.281 -0.618 -25.713 1.00 93.12 194 GLY A O 1
ATOM 1488 N N . ASP A 1 195 ? 10.368 -0.106 -25.047 1.00 93.94 195 ASP A N 1
ATOM 1489 C CA . ASP A 1 195 ? 10.740 0.686 -26.219 1.00 93.94 195 ASP A CA 1
ATOM 1490 C C . ASP A 1 195 ? 11.447 -0.126 -27.332 1.00 93.94 195 ASP A C 1
ATOM 1492 O O . ASP A 1 195 ? 11.760 0.418 -28.396 1.00 93.94 195 ASP A O 1
ATOM 1496 N N . ASN A 1 196 ? 11.564 -1.448 -27.161 1.00 90.31 196 ASN A N 1
ATOM 1497 C CA . ASN A 1 196 ? 12.292 -2.417 -27.994 1.00 90.31 196 ASN A CA 1
ATOM 1498 C C . ASN A 1 196 ? 13.822 -2.349 -27.873 1.00 90.31 196 ASN A C 1
ATOM 1500 O O . ASN A 1 196 ? 14.530 -2.970 -28.677 1.00 90.31 196 ASN A O 1
ATOM 1504 N N . TYR A 1 197 ? 14.352 -1.623 -26.894 1.00 90.81 197 TYR A N 1
ATOM 1505 C CA . TYR A 1 197 ? 15.754 -1.662 -26.517 1.00 90.81 197 TYR A CA 1
ATOM 1506 C C . TYR A 1 197 ? 15.909 -2.339 -25.154 1.00 90.81 197 TYR A C 1
ATOM 1508 O O . TYR A 1 197 ? 15.074 -2.202 -24.279 1.00 90.81 197 TYR A O 1
ATOM 1516 N N . CYS A 1 198 ? 16.987 -3.104 -24.962 1.00 90.62 198 CYS A N 1
ATOM 1517 C CA . CYS A 1 198 ? 17.217 -3.765 -23.677 1.00 90.62 198 CYS A CA 1
ATOM 1518 C C . CYS A 1 198 ? 17.916 -2.816 -22.693 1.00 90.62 198 CYS A C 1
ATOM 1520 O O . CYS A 1 198 ? 19.149 -2.692 -22.678 1.00 90.62 198 CYS A O 1
ATOM 1522 N N . ASP A 1 199 ? 17.134 -2.209 -21.808 1.00 90.44 199 ASP A N 1
ATOM 1523 C CA . ASP A 1 199 ? 17.589 -1.388 -20.701 1.00 90.44 199 ASP A CA 1
ATOM 1524 C C . ASP A 1 199 ? 17.949 -2.236 -19.484 1.00 90.44 199 ASP A C 1
ATOM 1526 O O . ASP A 1 199 ? 17.126 -2.659 -18.665 1.00 90.44 199 ASP A O 1
ATOM 1530 N N . SER A 1 200 ? 19.254 -2.410 -19.278 1.00 87.38 200 SER A N 1
ATOM 1531 C CA . SER A 1 200 ? 19.782 -3.197 -18.154 1.00 87.38 200 SER A CA 1
ATOM 1532 C C . SER A 1 200 ? 19.301 -2.746 -16.761 1.00 87.38 200 SER A C 1
ATOM 1534 O O . SER A 1 200 ? 19.284 -3.554 -15.832 1.00 87.38 200 SER A O 1
ATOM 1536 N N . VAL A 1 201 ? 18.903 -1.477 -16.600 1.00 87.31 201 VAL A N 1
ATOM 1537 C CA . VAL A 1 201 ? 18.358 -0.924 -15.344 1.00 87.31 201 VAL A CA 1
ATOM 1538 C C . VAL A 1 201 ? 16.903 -1.359 -15.115 1.00 87.31 201 VAL A C 1
ATOM 1540 O O . VAL A 1 201 ? 16.495 -1.582 -13.969 1.00 87.31 201 VAL A O 1
ATOM 1543 N N . ASN A 1 202 ? 16.134 -1.501 -16.194 1.00 90.62 202 ASN A N 1
ATOM 1544 C CA . ASN A 1 202 ? 14.733 -1.910 -16.177 1.00 90.62 202 ASN A CA 1
ATOM 1545 C C . ASN A 1 202 ? 14.559 -3.433 -16.274 1.00 90.62 202 ASN A C 1
ATOM 1547 O O . ASN A 1 202 ? 13.503 -3.948 -15.905 1.00 90.62 202 ASN A O 1
ATOM 1551 N N . ASN A 1 203 ? 15.600 -4.177 -16.664 1.00 89.19 203 ASN A N 1
ATOM 1552 C CA . ASN A 1 203 ? 15.584 -5.640 -16.745 1.00 89.19 203 ASN A CA 1
ATOM 1553 C C . ASN A 1 203 ? 15.621 -6.338 -15.363 1.00 89.19 203 ASN A C 1
ATOM 1555 O O . ASN A 1 203 ? 16.561 -7.050 -14.999 1.00 89.19 203 ASN A O 1
ATOM 1559 N N . ARG A 1 204 ? 14.589 -6.096 -14.554 1.00 89.00 204 ARG A N 1
ATOM 1560 C CA . ARG A 1 204 ? 14.341 -6.689 -13.234 1.00 89.00 204 ARG A CA 1
ATOM 1561 C C . ARG A 1 204 ? 12.841 -6.757 -12.966 1.00 89.00 204 ARG A C 1
ATOM 1563 O O . ARG A 1 204 ? 12.080 -5.931 -13.465 1.00 89.00 204 ARG A O 1
ATOM 1570 N N . ALA A 1 205 ? 12.411 -7.676 -12.110 1.00 90.12 205 ALA A N 1
ATOM 1571 C CA . ALA A 1 205 ? 11.008 -7.934 -11.795 1.00 90.12 205 ALA A CA 1
ATOM 1572 C C . ALA A 1 205 ? 10.257 -6.693 -11.289 1.00 90.12 205 ALA A C 1
ATOM 1574 O O . ALA A 1 205 ? 9.105 -6.492 -11.655 1.00 90.12 205 ALA A O 1
ATOM 1575 N N . PHE A 1 206 ? 10.910 -5.823 -10.509 1.00 91.19 206 PHE A N 1
ATOM 1576 C CA . PHE A 1 206 ? 10.318 -4.555 -10.054 1.00 91.19 206 PHE A CA 1
ATOM 1577 C C . PHE A 1 206 ? 9.903 -3.607 -11.197 1.00 91.19 206 PHE A C 1
ATOM 1579 O O . PHE A 1 206 ? 8.990 -2.796 -11.037 1.00 91.19 206 PHE A O 1
ATOM 1586 N N . CYS A 1 207 ? 10.569 -3.722 -12.347 1.00 91.88 207 CYS A N 1
ATOM 1587 C CA . CYS A 1 207 ? 10.306 -2.966 -13.570 1.00 91.88 207 CYS A CA 1
ATOM 1588 C C . CYS A 1 207 ? 9.765 -3.871 -14.688 1.00 91.88 207 CYS A C 1
ATOM 1590 O O . CYS A 1 207 ? 9.900 -3.551 -15.862 1.00 91.88 207 CYS A O 1
ATOM 1592 N N . ASN A 1 208 ? 9.151 -5.005 -14.322 1.00 91.94 208 ASN A N 1
ATOM 1593 C CA . ASN A 1 208 ? 8.551 -5.972 -15.244 1.00 91.94 208 ASN A CA 1
ATOM 1594 C C . ASN A 1 208 ? 9.501 -6.464 -16.349 1.00 91.94 208 ASN A C 1
ATOM 1596 O O . ASN A 1 208 ? 9.057 -6.702 -17.467 1.00 91.94 208 ASN A O 1
ATOM 1600 N N . TYR A 1 209 ? 10.791 -6.618 -16.031 1.00 90.56 209 TYR A N 1
ATOM 1601 C CA . TYR A 1 209 ? 11.820 -7.067 -16.977 1.00 90.56 209 TYR A CA 1
ATOM 1602 C C . TYR A 1 209 ? 11.835 -6.251 -18.271 1.00 90.56 209 TYR A C 1
ATOM 1604 O O . TYR A 1 209 ? 11.861 -6.808 -19.364 1.00 90.56 209 TYR A O 1
ATOM 1612 N N . ASP A 1 210 ? 11.788 -4.927 -18.122 1.00 90.75 210 ASP A N 1
ATOM 1613 C CA . ASP A 1 210 ? 11.844 -3.985 -19.237 1.00 90.75 210 ASP A CA 1
ATOM 1614 C C . ASP A 1 210 ? 10.745 -4.200 -20.287 1.00 90.75 210 ASP A C 1
ATOM 1616 O O . ASP A 1 210 ? 10.956 -4.085 -21.486 1.00 90.75 210 ASP A O 1
ATOM 1620 N N . GLY A 1 211 ? 9.563 -4.635 -19.840 1.00 92.19 211 GLY A N 1
ATOM 1621 C CA . GLY A 1 211 ? 8.456 -4.949 -20.746 1.00 92.19 211 GLY A CA 1
ATOM 1622 C C . GLY A 1 211 ? 8.688 -6.191 -21.616 1.00 92.19 211 GLY A C 1
ATOM 1623 O O . GLY A 1 211 ? 7.816 -6.528 -22.412 1.00 92.19 211 GLY A O 1
ATOM 1624 N N . GLY A 1 212 ? 9.802 -6.906 -21.422 1.00 90.00 212 GLY A N 1
ATOM 1625 C CA . GLY A 1 212 ? 10.199 -8.067 -22.215 1.00 90.00 212 GLY A CA 1
ATOM 1626 C C . GLY A 1 212 ? 11.190 -7.768 -23.344 1.00 90.00 212 GLY A C 1
ATOM 1627 O O . GLY A 1 212 ? 11.487 -8.681 -24.111 1.00 90.00 212 GLY A O 1
ATOM 1628 N N . ASP A 1 213 ? 11.733 -6.551 -23.437 1.00 89.62 213 ASP A N 1
ATOM 1629 C CA . ASP A 1 213 ? 12.641 -6.158 -24.530 1.00 89.62 213 ASP A CA 1
ATOM 1630 C C . ASP A 1 213 ? 14.011 -6.852 -24.470 1.00 89.62 213 ASP A C 1
ATOM 1632 O O . ASP A 1 213 ? 14.716 -7.011 -25.473 1.00 89.62 213 ASP A O 1
ATOM 1636 N N . CYS A 1 214 ? 14.398 -7.333 -23.290 1.00 88.25 214 CYS A N 1
ATOM 1637 C CA . CYS A 1 214 ? 15.628 -8.084 -23.110 1.00 88.25 214 CYS A CA 1
ATOM 1638 C C . CYS A 1 214 ? 15.480 -9.556 -23.533 1.00 88.25 214 CYS A C 1
ATOM 1640 O O . CYS A 1 214 ? 14.672 -10.313 -22.998 1.00 88.25 214 CYS A O 1
ATOM 1642 N N . CYS A 1 215 ? 16.340 -9.991 -24.457 1.00 82.19 215 CYS A N 1
ATOM 1643 C CA . CYS A 1 215 ? 16.444 -11.385 -24.889 1.00 82.19 215 CYS A CA 1
ATOM 1644 C C . CYS A 1 215 ? 16.919 -12.320 -23.758 1.00 82.19 215 CYS A C 1
ATOM 1646 O O . CYS A 1 215 ? 17.603 -11.902 -22.828 1.00 82.19 215 CYS A O 1
ATOM 1648 N N . GLN A 1 216 ? 16.683 -13.632 -23.896 1.00 73.69 216 GLN A N 1
ATOM 1649 C CA . GLN A 1 216 ? 17.135 -14.645 -22.925 1.00 73.69 216 GLN A CA 1
ATOM 1650 C C . GLN A 1 216 ? 18.649 -14.579 -22.631 1.00 73.69 216 GLN A C 1
ATOM 1652 O O . GLN A 1 216 ? 19.074 -14.878 -21.520 1.00 73.69 216 GLN A O 1
ATOM 1657 N N . SER A 1 217 ? 19.465 -14.167 -23.609 1.00 71.12 217 SER A N 1
ATOM 1658 C CA . SER A 1 217 ? 20.917 -13.998 -23.460 1.00 71.12 217 SER A CA 1
ATOM 1659 C C . SER A 1 217 ? 21.321 -12.813 -22.575 1.00 71.12 217 SER A C 1
ATOM 1661 O O . SER A 1 217 ? 22.442 -12.794 -22.072 1.00 71.12 217 SER A O 1
ATOM 1663 N N . THR A 1 218 ? 20.435 -11.832 -22.381 1.00 68.50 218 THR A N 1
ATOM 1664 C CA . THR A 1 218 ? 20.653 -10.658 -21.522 1.00 68.50 218 THR A CA 1
ATOM 1665 C C . THR A 1 218 ? 19.893 -10.743 -20.198 1.00 68.50 218 THR A C 1
ATOM 1667 O O . THR A 1 218 ? 20.106 -9.909 -19.314 1.00 68.50 218 THR A O 1
ATOM 1670 N N . VAL A 1 219 ? 19.062 -11.775 -20.011 1.00 65.88 219 VAL A N 1
ATOM 1671 C CA . VAL A 1 219 ? 18.503 -12.137 -18.706 1.00 65.88 219 VAL A CA 1
ATOM 1672 C C . VAL A 1 219 ? 19.652 -12.574 -17.801 1.00 65.88 219 VAL A C 1
ATOM 1674 O O . VAL A 1 219 ? 20.325 -13.571 -18.058 1.00 65.88 219 VAL A O 1
ATOM 1677 N N . LYS A 1 220 ? 19.886 -11.838 -16.709 1.00 61.16 220 LYS A N 1
ATOM 1678 C CA . LYS A 1 220 ? 20.776 -12.321 -15.647 1.00 61.16 220 LYS A CA 1
ATOM 1679 C C . LYS A 1 220 ? 20.109 -13.555 -15.047 1.00 61.16 220 LYS A C 1
ATOM 1681 O O . LYS A 1 220 ? 19.017 -13.449 -14.517 1.00 61.16 220 LYS A O 1
ATOM 1686 N N . THR A 1 221 ? 20.699 -14.733 -15.193 1.00 54.41 221 THR A N 1
ATOM 1687 C CA . THR A 1 221 ? 20.160 -15.957 -14.588 1.00 54.41 221 THR A CA 1
ATOM 1688 C C . THR A 1 221 ? 20.625 -16.096 -13.138 1.00 54.41 221 THR A C 1
ATOM 1690 O O . THR A 1 221 ? 21.640 -15.518 -12.747 1.00 54.41 221 THR A O 1
ATOM 1693 N N . LYS A 1 222 ? 19.826 -16.819 -12.348 1.00 49.72 222 LYS A N 1
ATOM 1694 C CA . LYS A 1 222 ? 19.982 -17.040 -10.904 1.00 49.72 222 LYS A CA 1
ATOM 1695 C C . LYS A 1 222 ? 21.235 -17.826 -10.531 1.00 49.72 222 LYS A C 1
ATOM 1697 O O . LYS A 1 222 ? 21.572 -18.758 -11.292 1.00 49.72 222 LYS A O 1
#

InterPro domains:
  IPR000800 Notch domain [SM00004] (178-215)
  IPR035976 Sushi/SCR/CCP superfamily [SSF57535] (18-53)
  IPR043543 Pappalysin-1/2 [PTHR46130] (1-222)

Radius of gyration: 24.89 Å; chains: 1; bounding box: 60×48×74 Å

Sequence (222 aa):
RAFKRQCTEDGTWLEGACEPVTCDPPPAVFHGSYYCTDGFRFDSVCRLNCSNPASKTAPAATGGSAHTVRLLNAPCKQGSGSNAIRCRKDGNWTGSFRLCSYSKGQCSLPQNLHHGLHYSCKRGHSIGEECELTCREVGGEVVILPSNMTAENIVKEHWRNPHKVKSIVCTMGLKWYPPPEQLHCIKGCEPFIGDNYCDSVNNRAFCNYDGGDCCQSTVKTK